Protein AF-X1V3M3-F1 (afdb_monomer)

Solvent-accessible surface area (backbone atoms only — not comparable to full-atom values): 12243 Å² total; per-residue (Å²): 134,83,93,80,75,73,75,66,50,52,69,47,47,78,63,92,49,88,98,48,93,52,77,59,81,45,71,46,59,54,76,44,75,54,74,42,82,45,65,48,80,78,77,70,92,73,78,70,96,63,98,68,88,69,87,88,78,81,37,72,74,42,80,46,68,57,78,41,64,72,93,42,74,66,60,53,48,53,51,52,41,62,76,73,40,76,83,68,90,80,69,75,83,58,97,79,64,89,75,84,75,85,68,72,87,72,77,61,69,50,72,53,57,26,66,32,46,35,37,39,34,41,26,25,92,86,70,39,85,45,66,55,72,51,25,47,18,30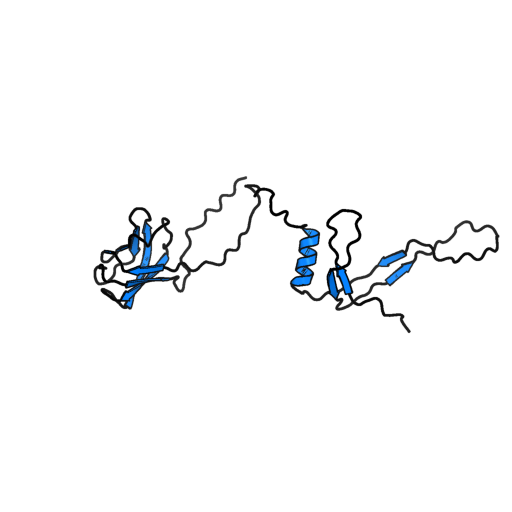,42,34,25,76,32,54,54,60,49,74,43,73,32,52,23,74,38,22,40,32,92,71,14,31,40,33,32,55,75,48,99,55,53,33,34,61,63,17,25,37,37,34,34,50,41,101,62,60,42,53,69,75,81,77,78,80,79,80,79,127

Nearest PDB structures (foldseek):
  8vjh-assembly1_B  TM=3.835E-01  e=7.141E-02  Chivirus chi
  2cdp-assembly3_C  TM=3.062E-01  e=5.325E+00  Saccharophagus degradans 2-40

Secondary structure (DSSP, 8-state):
-----S-SEEEE---SSTT------EEEEPSEE--EEEE-----TT--S---------S-EEEE--EE----HHHHHHHHHHHS----TTS---TTS------------EEEE-SEE-SSEEE-TTT-SSTTTTTT-EEEEEESTTTT-EEEEEEEETTTTEEEESPPSS---TT-EEEEE--SS-------------

Organism: NCBI:txid412755

Radius of gyration: 34.12 Å; Cα contacts (8 Å, |Δi|>4): 326; chains: 1; bounding box: 67×36×96 Å

Sequence (198 aa):
MSPSGQATHIGLGKQTIWDTPVPASDYIKFSSESLTLAIEELISTSLAVKRDEPDSFEGLGTIAGDTLHEVHPQALGHLLRSWFGKLLSQELVATKAYKHAFTPGKDKEAKGTADSGSETTLVDADLVTIDDEFNGCWVHIIAGTNAGEWALITDSEATTNTVTFAAMPLAIDNTSVYEIRNGPEHCILPPYTLEIHR

Mean predicted aligned error: 17.96 Å

Foldseek 3Di:
DDPDDDPQWDFDDDDPDPPDDGGGPDIFGFPDWDKDWDQDQPPDPDPDDDPDDPPRGPGDTDTDTDTHGDDDVVVVVVVVCVVVPPPPVPDDDPVPDDDPPPDPQDKDKDKDFFAFWFQFKTADLPAAQDWPSQQQWKKAFCDDPQHGDIWHFHTAGNVRNMTTTDGHPTIRGRGTIMMITADVPGRPDDPPPPPPDD

pLDDT: mean 76.0, std 17.17, range [33.09, 96.94]

Structure (mmCIF, N/CA/C/O backbone):
data_AF-X1V3M3-F1
#
_entry.id   AF-X1V3M3-F1
#
loop_
_atom_site.group_PDB
_atom_site.id
_atom_site.type_symbol
_atom_site.label_atom_id
_atom_site.label_alt_id
_atom_site.label_comp_id
_atom_site.label_asym_id
_atom_site.label_entity_id
_atom_site.label_seq_id
_atom_site.pdbx_PDB_ins_code
_atom_site.Cartn_x
_atom_site.Cartn_y
_atom_site.Cartn_z
_atom_site.occupancy
_atom_site.B_iso_or_equiv
_atom_site.auth_seq_id
_atom_site.auth_comp_id
_atom_site.auth_asym_id
_atom_site.auth_atom_id
_atom_site.pdbx_PDB_model_num
ATOM 1 N N . MET A 1 1 ? 10.675 -7.473 -59.061 1.00 38.28 1 MET A N 1
ATOM 2 C CA . MET A 1 1 ? 10.371 -8.354 -57.914 1.00 38.28 1 MET A CA 1
ATOM 3 C C . MET A 1 1 ? 11.351 -7.985 -56.818 1.00 38.28 1 MET A C 1
ATOM 5 O O . MET A 1 1 ? 12.534 -8.223 -57.000 1.00 38.28 1 MET A O 1
ATOM 9 N N . SER A 1 2 ? 10.892 -7.270 -55.789 1.00 33.09 2 SER A N 1
ATOM 10 C CA . SER A 1 2 ? 11.758 -6.796 -54.700 1.00 33.09 2 SER A CA 1
ATOM 11 C C . SER A 1 2 ? 12.316 -7.996 -53.917 1.00 33.09 2 SER A C 1
ATOM 13 O O . SER A 1 2 ? 11.523 -8.885 -53.595 1.00 33.09 2 SER A O 1
ATOM 15 N N . PRO A 1 3 ? 13.627 -8.077 -53.626 1.00 43.69 3 PRO A N 1
ATOM 16 C CA . PRO A 1 3 ? 14.196 -9.153 -52.826 1.00 43.69 3 PRO A CA 1
ATOM 17 C C . PRO A 1 3 ? 13.917 -8.870 -51.342 1.00 43.69 3 PRO A C 1
ATOM 19 O O . PRO A 1 3 ? 14.788 -8.431 -50.601 1.00 43.69 3 PRO A O 1
ATOM 22 N N . SER A 1 4 ? 12.672 -9.059 -50.902 1.00 54.12 4 SER A N 1
ATOM 23 C CA . SER A 1 4 ? 12.284 -8.892 -49.499 1.00 54.12 4 SER A CA 1
ATOM 24 C C . SER A 1 4 ? 12.396 -10.220 -48.757 1.00 54.12 4 SER A C 1
ATOM 26 O O . SER A 1 4 ? 11.659 -11.163 -49.053 1.00 54.12 4 SER A O 1
ATOM 28 N N . GLY A 1 5 ? 13.294 -10.286 -47.780 1.00 46.06 5 GLY A N 1
ATOM 29 C CA . GLY A 1 5 ? 13.415 -11.443 -46.900 1.00 46.06 5 GLY A CA 1
ATOM 30 C C . GLY A 1 5 ? 14.610 -11.382 -45.958 1.00 46.06 5 GLY A C 1
ATOM 31 O O . GLY A 1 5 ? 15.225 -12.415 -45.711 1.00 46.06 5 GLY A O 1
ATOM 32 N N . GLN A 1 6 ? 14.975 -10.199 -45.456 1.00 56.38 6 GLN A N 1
ATOM 33 C CA . GLN A 1 6 ? 15.783 -10.139 -44.239 1.00 56.38 6 GLN A CA 1
ATOM 34 C C . GLN A 1 6 ? 14.849 -10.431 -43.058 1.00 56.38 6 GLN A C 1
ATOM 36 O O . GLN A 1 6 ? 13.659 -10.115 -43.106 1.00 56.38 6 GLN A O 1
ATOM 41 N N . ALA A 1 7 ? 15.344 -11.178 -42.073 1.00 56.72 7 ALA A N 1
ATOM 42 C CA . ALA A 1 7 ? 14.535 -11.690 -40.977 1.00 56.72 7 ALA A CA 1
ATOM 43 C C . ALA A 1 7 ? 13.746 -10.549 -40.312 1.00 56.72 7 ALA A C 1
ATOM 45 O O . ALA A 1 7 ? 14.322 -9.522 -39.979 1.00 56.72 7 ALA A O 1
ATOM 46 N N . THR A 1 8 ? 12.435 -10.728 -40.117 1.00 73.50 8 THR A N 1
ATOM 47 C CA . THR A 1 8 ? 11.499 -9.692 -39.631 1.00 73.50 8 THR A CA 1
ATOM 48 C C . THR A 1 8 ? 11.682 -9.358 -38.143 1.00 73.50 8 THR A C 1
ATOM 50 O O . THR A 1 8 ? 10.700 -9.166 -37.41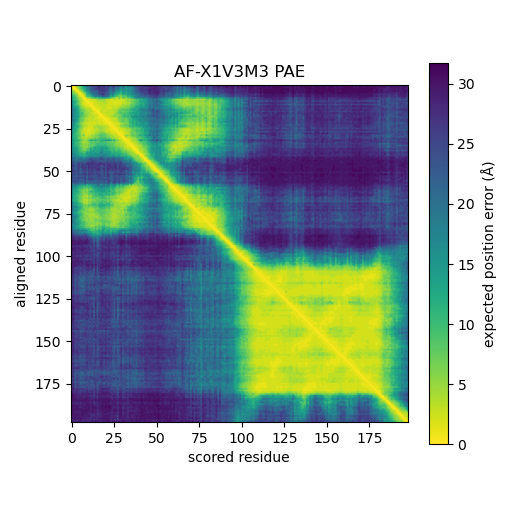9 1.00 73.50 8 THR A O 1
ATOM 53 N N . HIS A 1 9 ? 12.909 -9.431 -37.632 1.00 78.06 9 HIS A N 1
ATOM 54 C CA . HIS A 1 9 ? 13.217 -9.256 -36.228 1.00 78.06 9 HIS A CA 1
ATOM 55 C C . HIS A 1 9 ? 14.647 -8.760 -35.981 1.00 78.06 9 HIS A C 1
ATOM 57 O O . HIS A 1 9 ? 15.584 -9.148 -36.674 1.00 78.06 9 HIS A O 1
ATOM 63 N N . ILE A 1 10 ? 14.825 -7.990 -34.906 1.00 82.25 10 ILE A N 1
ATOM 64 C CA . ILE A 1 10 ? 16.129 -7.673 -34.311 1.00 82.25 10 ILE A CA 1
ATOM 65 C C . ILE A 1 10 ? 16.388 -8.636 -33.159 1.00 82.25 10 ILE A C 1
ATOM 67 O O . ILE A 1 10 ? 15.603 -8.711 -32.213 1.00 82.25 10 ILE A O 1
ATOM 71 N N . GLY A 1 11 ? 17.506 -9.358 -33.228 1.00 84.19 11 GLY A N 1
ATOM 72 C CA . GLY A 1 11 ? 18.022 -10.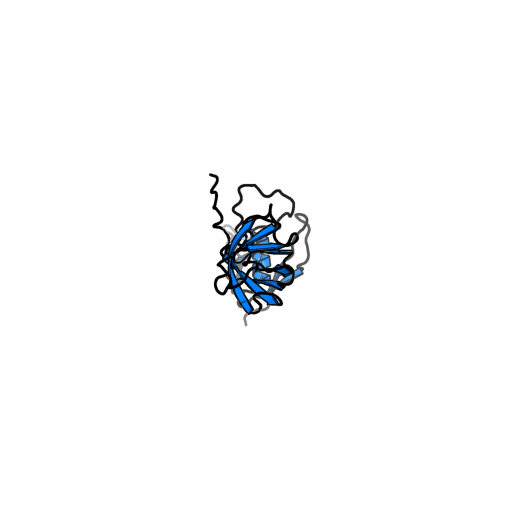134 -32.106 1.00 84.19 11 GLY A CA 1
ATOM 73 C C . GLY A 1 11 ? 18.739 -9.235 -31.100 1.00 84.19 11 GLY A C 1
ATOM 74 O O . GLY A 1 11 ? 19.589 -8.430 -31.475 1.00 84.19 11 GLY A O 1
ATOM 75 N N . LEU A 1 12 ? 18.425 -9.388 -29.818 1.00 81.38 12 LEU A N 1
ATOM 76 C CA . LEU A 1 12 ? 19.104 -8.722 -28.715 1.00 81.38 12 LEU A CA 1
ATOM 77 C C . LEU A 1 12 ? 19.947 -9.738 -27.942 1.00 81.38 12 LEU A C 1
ATOM 79 O O . LEU A 1 12 ? 19.443 -10.743 -27.438 1.00 81.38 12 LEU A O 1
ATOM 83 N N . GLY A 1 13 ? 21.242 -9.454 -27.834 1.00 81.44 13 GLY A N 1
ATOM 84 C CA . GLY A 1 13 ? 22.188 -10.188 -27.000 1.00 81.44 13 GLY A CA 1
ATOM 85 C C . GLY A 1 13 ? 22.889 -9.219 -26.059 1.00 81.44 13 GLY A C 1
ATOM 86 O O . GLY A 1 13 ? 23.314 -8.141 -26.472 1.00 81.44 13 GLY A O 1
ATOM 87 N N . LYS A 1 14 ? 22.999 -9.580 -24.779 1.00 78.00 14 LYS A N 1
ATOM 88 C CA . LYS A 1 14 ? 23.712 -8.762 -23.799 1.00 78.00 14 LYS A CA 1
ATOM 89 C C . LYS A 1 14 ? 25.105 -9.320 -23.567 1.00 78.00 14 LYS A C 1
ATOM 91 O O . LYS A 1 14 ? 25.255 -10.400 -23.002 1.00 78.00 14 LYS A O 1
ATOM 96 N N . GLN A 1 15 ? 26.113 -8.537 -23.926 1.00 76.81 15 GLN A N 1
ATOM 97 C CA . GLN A 1 15 ? 27.491 -8.844 -23.571 1.00 76.81 15 GLN A CA 1
ATOM 98 C C . GLN A 1 15 ? 27.703 -8.645 -22.065 1.00 76.81 15 GLN A C 1
ATOM 100 O O . GLN A 1 15 ? 27.262 -7.655 -21.475 1.00 76.81 15 GLN A O 1
ATOM 105 N N . THR A 1 16 ? 28.341 -9.622 -21.425 1.00 74.19 16 THR A N 1
ATOM 106 C CA . THR A 1 16 ? 28.770 -9.546 -20.018 1.00 74.19 16 THR A CA 1
ATOM 107 C C . THR A 1 16 ? 30.201 -9.036 -19.888 1.00 74.19 16 THR A C 1
ATOM 109 O O . THR A 1 16 ? 30.563 -8.505 -18.842 1.00 74.19 16 THR A O 1
ATOM 112 N N . ILE A 1 17 ? 30.990 -9.179 -20.953 1.00 79.56 17 ILE A N 1
ATOM 113 C CA . ILE A 1 17 ? 32.367 -8.718 -21.087 1.00 79.56 17 ILE A CA 1
ATOM 114 C C . ILE A 1 17 ? 32.466 -8.046 -22.456 1.00 79.56 17 ILE A C 1
ATOM 116 O O . ILE A 1 17 ? 31.941 -8.571 -23.440 1.00 79.56 17 ILE A O 1
ATOM 120 N N . TRP A 1 18 ? 33.109 -6.882 -22.497 1.00 79.06 18 TRP A N 1
ATOM 121 C CA . TRP A 1 18 ? 33.349 -6.141 -23.732 1.00 79.06 18 TRP A CA 1
ATOM 122 C C . TRP A 1 18 ? 34.105 -7.011 -24.754 1.00 79.06 18 TRP A C 1
ATOM 124 O O . TRP A 1 18 ? 34.938 -7.831 -24.368 1.00 79.06 18 TRP A O 1
ATOM 134 N N . ASP A 1 19 ? 33.777 -6.872 -26.039 1.00 82.12 19 ASP A N 1
ATOM 135 C CA . ASP A 1 19 ? 34.366 -7.619 -27.165 1.00 82.12 19 ASP A CA 1
ATOM 136 C C . ASP A 1 19 ? 34.182 -9.149 -27.148 1.00 82.12 19 ASP A C 1
ATOM 138 O O . ASP A 1 19 ? 34.765 -9.853 -27.972 1.00 82.12 19 ASP A O 1
ATOM 142 N N . THR A 1 20 ? 33.340 -9.697 -26.265 1.00 84.31 20 THR A N 1
ATOM 143 C CA . THR A 1 20 ? 32.949 -11.115 -26.326 1.00 84.31 20 THR A CA 1
ATOM 144 C C . THR A 1 20 ? 31.595 -11.245 -27.029 1.00 84.31 20 THR A C 1
ATOM 146 O O . THR A 1 20 ? 30.584 -10.819 -26.463 1.00 84.31 20 THR A O 1
ATOM 149 N N . PRO A 1 21 ? 31.521 -11.836 -28.238 1.00 78.88 21 PRO A N 1
ATOM 150 C CA . PRO A 1 21 ? 30.250 -12.052 -28.918 1.00 78.88 21 PRO A CA 1
ATOM 151 C C . PRO A 1 21 ? 29.333 -12.948 -28.078 1.00 78.88 21 PRO A C 1
ATOM 153 O O . PRO A 1 21 ? 29.734 -14.027 -27.642 1.00 78.88 21 PRO A O 1
ATOM 156 N N . VAL A 1 22 ? 28.090 -12.516 -27.866 1.00 83.94 22 VAL A N 1
ATOM 157 C CA . VAL A 1 22 ? 27.055 -13.299 -27.178 1.00 83.94 22 VAL A CA 1
ATOM 158 C C . VAL A 1 22 ? 25.905 -13.525 -28.159 1.00 83.94 22 VAL A C 1
ATOM 160 O O . VAL A 1 22 ? 25.482 -12.560 -28.801 1.00 83.94 22 VAL A O 1
ATOM 163 N N . PRO A 1 23 ? 25.395 -14.763 -28.308 1.00 85.38 23 PRO A N 1
ATOM 164 C CA . PRO A 1 23 ? 24.247 -15.024 -29.169 1.00 85.38 23 PRO A CA 1
ATOM 165 C C . PRO A 1 23 ? 23.008 -14.265 -28.676 1.00 85.38 23 PRO A C 1
ATOM 167 O O . PRO A 1 23 ? 22.832 -14.047 -27.476 1.00 85.38 23 PRO A O 1
ATOM 170 N N . ALA A 1 24 ? 22.134 -13.873 -29.604 1.00 83.50 24 ALA A N 1
ATOM 171 C CA . ALA A 1 24 ? 20.875 -13.225 -29.255 1.00 83.50 24 ALA A CA 1
ATOM 172 C C . ALA A 1 24 ? 19.968 -14.192 -28.475 1.00 83.50 24 ALA A C 1
ATOM 174 O O . ALA A 1 24 ? 19.729 -15.320 -28.915 1.00 83.50 24 ALA A O 1
ATOM 175 N N . SER A 1 25 ? 19.470 -13.750 -27.319 1.00 82.12 25 SER A N 1
ATOM 176 C CA . SER A 1 25 ? 18.534 -14.515 -26.484 1.00 82.12 25 SER A CA 1
ATOM 177 C C . SER A 1 25 ? 17.084 -14.137 -26.750 1.00 82.12 25 SER A C 1
ATOM 179 O O . SER A 1 25 ? 16.198 -14.979 -26.644 1.00 82.12 25 SER A O 1
ATOM 181 N N . ASP A 1 26 ? 16.854 -12.875 -27.107 1.00 83.00 26 ASP A N 1
ATOM 182 C CA . ASP A 1 26 ? 15.531 -12.297 -27.303 1.00 83.00 26 ASP A CA 1
ATOM 183 C C . ASP A 1 26 ? 15.420 -11.702 -28.705 1.00 83.00 26 ASP A C 1
ATOM 185 O O . ASP A 1 26 ? 16.403 -11.217 -29.264 1.00 83.00 26 ASP A O 1
ATOM 189 N N . TYR A 1 27 ? 14.214 -11.719 -29.271 1.00 84.69 27 TYR A N 1
ATOM 190 C CA . TYR A 1 27 ? 13.958 -11.258 -30.634 1.00 84.69 27 TYR A CA 1
ATOM 191 C C . TYR A 1 27 ? 12.770 -10.300 -30.649 1.00 84.69 27 TYR A C 1
ATOM 193 O O . TYR A 1 27 ? 11.667 -10.659 -30.233 1.00 84.69 27 TYR A O 1
ATOM 201 N N . ILE A 1 28 ? 12.988 -9.084 -31.142 1.00 82.56 28 ILE A N 1
ATOM 202 C CA . ILE A 1 28 ? 11.941 -8.081 -31.321 1.00 82.56 28 ILE A CA 1
ATOM 203 C C . ILE A 1 28 ? 11.488 -8.129 -32.773 1.00 82.56 28 ILE A C 1
ATOM 205 O O . ILE A 1 28 ? 12.292 -7.897 -33.666 1.00 82.56 28 ILE A O 1
ATOM 209 N N . LYS A 1 29 ? 10.208 -8.426 -33.007 1.00 83.25 29 LYS A N 1
ATOM 210 C CA . LYS A 1 29 ? 9.633 -8.472 -34.355 1.00 83.25 29 LYS A CA 1
ATOM 211 C C . LYS A 1 29 ? 9.271 -7.075 -34.852 1.00 83.25 29 LYS A C 1
ATOM 213 O O . LYS A 1 29 ? 8.801 -6.245 -34.076 1.00 83.25 29 LYS A O 1
ATOM 218 N N . PHE A 1 30 ? 9.437 -6.859 -36.148 1.00 80.12 30 PHE A N 1
ATOM 219 C CA . PHE A 1 30 ? 8.965 -5.659 -36.826 1.00 80.12 30 PHE A CA 1
ATOM 220 C C . PHE A 1 30 ? 7.498 -5.802 -37.211 1.00 80.12 30 PHE A C 1
ATOM 222 O O . PHE A 1 30 ? 7.103 -6.825 -37.772 1.00 80.12 30 PHE A O 1
ATOM 229 N N . SER A 1 31 ? 6.710 -4.758 -36.958 1.00 80.19 31 SER A N 1
ATOM 230 C CA . SER A 1 31 ? 5.361 -4.636 -37.524 1.00 80.19 31 SER A CA 1
ATOM 231 C C . SER A 1 31 ? 5.421 -4.010 -38.920 1.00 80.19 31 SER A C 1
ATOM 233 O O . SER A 1 31 ? 4.610 -4.336 -39.781 1.00 80.19 31 SER A O 1
ATOM 235 N N . SER A 1 32 ? 6.405 -3.135 -39.163 1.00 78.12 32 SER A N 1
ATOM 236 C CA . SER A 1 32 ? 6.740 -2.596 -40.485 1.00 78.12 32 SER A CA 1
ATOM 237 C C . SER A 1 32 ? 8.206 -2.163 -40.526 1.00 78.12 32 SER A C 1
ATOM 239 O O . SER A 1 32 ? 8.760 -1.728 -39.517 1.00 78.12 32 SER A O 1
ATOM 241 N N . GLU A 1 33 ? 8.826 -2.240 -41.700 1.00 79.50 33 GLU A N 1
ATOM 242 C CA . GLU A 1 33 ? 10.234 -1.904 -41.917 1.00 79.50 33 GLU A CA 1
ATOM 243 C C . GLU A 1 33 ? 10.406 -1.153 -43.245 1.00 79.50 33 GLU A C 1
ATOM 245 O O . GLU A 1 33 ? 9.692 -1.422 -44.212 1.00 79.50 33 GLU A O 1
ATOM 250 N N . SER A 1 34 ? 11.350 -0.210 -43.286 1.00 83.25 34 SER A N 1
ATOM 251 C CA . SER A 1 34 ? 11.741 0.530 -44.496 1.00 83.25 34 SER A CA 1
ATOM 252 C C . SER A 1 34 ? 13.260 0.583 -44.704 1.00 83.25 34 SER A C 1
ATOM 254 O O . SER A 1 34 ? 13.764 1.508 -45.337 1.00 83.25 34 SER A O 1
ATOM 256 N N . LEU A 1 35 ? 14.006 -0.391 -44.167 1.00 77.38 35 LEU A N 1
ATOM 257 C CA . LEU A 1 35 ? 15.462 -0.406 -44.281 1.00 77.38 35 LEU A CA 1
ATOM 258 C C . LEU A 1 35 ? 15.885 -0.598 -45.739 1.00 77.38 35 LEU A C 1
ATOM 260 O O . LEU A 1 35 ? 15.516 -1.562 -46.411 1.00 77.38 35 LEU A O 1
ATOM 264 N N . THR A 1 36 ? 16.696 0.338 -46.218 1.00 80.06 36 THR A N 1
ATOM 265 C CA . THR A 1 36 ? 17.335 0.282 -47.529 1.00 80.06 36 THR A CA 1
ATOM 266 C C . THR A 1 36 ? 18.843 0.290 -47.349 1.00 80.06 36 THR A C 1
ATOM 268 O O . THR A 1 36 ? 19.390 1.119 -46.619 1.00 80.06 36 THR A O 1
ATOM 271 N N . LEU A 1 37 ? 19.519 -0.643 -48.020 1.00 76.56 37 LEU A N 1
ATOM 272 C CA . LEU A 1 37 ? 20.972 -0.646 -48.102 1.00 76.56 37 LEU A CA 1
ATOM 273 C C . LEU A 1 37 ? 21.397 0.434 -49.102 1.00 76.56 37 LEU A C 1
ATOM 275 O O . LEU A 1 37 ? 21.165 0.293 -50.303 1.00 76.56 37 LEU A O 1
ATOM 279 N N . ALA A 1 38 ? 22.015 1.498 -48.603 1.00 75.94 38 ALA A N 1
ATOM 280 C CA . ALA A 1 38 ? 22.670 2.502 -49.420 1.00 75.94 38 ALA A CA 1
ATOM 281 C C . ALA A 1 38 ? 24.169 2.183 -49.453 1.00 75.94 38 ALA A C 1
ATOM 283 O O . ALA A 1 38 ? 24.872 2.323 -48.453 1.00 75.94 38 ALA A O 1
ATOM 284 N N . ILE A 1 39 ? 24.651 1.708 -50.599 1.00 74.69 39 ILE A N 1
ATOM 285 C CA . ILE A 1 39 ? 26.085 1.556 -50.852 1.00 74.69 39 ILE A CA 1
ATOM 286 C C . ILE A 1 39 ? 26.532 2.843 -51.534 1.00 74.69 39 ILE A C 1
ATOM 288 O O . ILE A 1 39 ? 25.992 3.196 -52.583 1.00 74.69 39 ILE A O 1
ATOM 292 N N . GLU A 1 40 ? 27.477 3.561 -50.931 1.00 69.06 40 GLU A N 1
ATOM 293 C CA . GLU A 1 40 ? 28.049 4.738 -51.578 1.00 69.06 40 GLU A CA 1
ATOM 294 C C . GLU A 1 40 ? 28.807 4.330 -52.844 1.00 69.06 40 GLU A C 1
ATOM 296 O O . GLU A 1 40 ? 29.636 3.418 -52.832 1.00 69.06 40 GLU A O 1
ATOM 301 N N . GLU A 1 41 ? 28.532 5.019 -53.948 1.00 63.72 41 GLU A N 1
ATOM 302 C CA . GLU A 1 41 ? 29.306 4.857 -55.170 1.00 63.72 41 GLU A CA 1
ATOM 303 C C . GLU A 1 41 ? 30.620 5.630 -55.020 1.00 63.72 41 GLU A C 1
ATOM 305 O O . GLU A 1 41 ? 30.636 6.860 -54.918 1.00 63.72 41 GLU A O 1
ATOM 310 N N . LEU A 1 42 ? 31.744 4.912 -55.003 1.00 61.72 42 LEU A N 1
ATOM 311 C CA . LEU A 1 42 ? 33.062 5.536 -55.047 1.00 61.72 42 LEU A CA 1
ATOM 312 C C . LEU A 1 42 ? 33.307 6.071 -56.463 1.00 61.72 42 LEU A C 1
ATOM 314 O O . LEU A 1 42 ? 33.858 5.380 -57.320 1.00 61.72 42 LEU A O 1
ATOM 318 N N . ILE A 1 43 ? 32.924 7.322 -56.719 1.00 62.25 43 ILE A N 1
ATOM 319 C CA . ILE A 1 43 ? 33.315 8.011 -57.952 1.00 62.25 43 ILE A CA 1
ATOM 320 C C . ILE A 1 43 ? 34.821 8.286 -57.872 1.00 62.25 43 ILE A C 1
ATOM 322 O O . ILE A 1 43 ? 35.280 9.245 -57.249 1.00 62.25 43 ILE A O 1
ATOM 326 N N . SER A 1 44 ? 35.610 7.429 -58.516 1.00 59.88 44 SER A N 1
ATOM 327 C CA . SER A 1 44 ? 37.045 7.636 -58.703 1.00 59.88 44 SER A CA 1
ATOM 328 C C . SER A 1 44 ? 37.277 8.876 -59.573 1.00 59.88 44 SER A C 1
ATOM 330 O O . SER A 1 44 ? 37.098 8.850 -60.790 1.00 59.88 44 SER A O 1
ATOM 332 N N . THR A 1 45 ? 37.695 9.985 -58.961 1.00 57.09 45 THR A N 1
ATOM 333 C CA . THR A 1 45 ? 38.006 11.244 -59.664 1.00 57.09 45 THR A CA 1
ATOM 334 C C . THR A 1 45 ? 39.335 11.204 -60.434 1.00 57.09 45 THR A C 1
ATOM 336 O O . THR A 1 45 ? 39.717 12.200 -61.048 1.00 57.09 45 THR A O 1
ATOM 339 N N . SER A 1 46 ? 40.035 10.063 -60.477 1.00 58.31 46 SER A N 1
ATOM 340 C CA . SER A 1 46 ? 41.259 9.907 -61.271 1.00 58.31 46 SER A CA 1
ATOM 341 C C . SER A 1 46 ? 41.514 8.460 -61.711 1.00 58.31 46 SER A C 1
ATOM 343 O O . SER A 1 46 ? 42.542 7.868 -61.376 1.00 58.31 46 SER A O 1
ATOM 345 N N . LEU A 1 47 ? 40.608 7.871 -62.490 1.00 51.62 47 LEU A N 1
ATOM 346 C CA . LEU A 1 47 ? 40.904 6.621 -63.196 1.00 51.62 47 LEU A CA 1
ATOM 347 C C . LEU A 1 47 ? 41.629 6.929 -64.514 1.00 51.62 47 LEU A C 1
ATOM 349 O O . LEU A 1 47 ? 41.038 7.114 -65.576 1.00 51.62 47 LEU A O 1
ATOM 353 N N . ALA A 1 48 ? 42.957 7.010 -64.408 1.00 56.62 48 ALA A N 1
ATOM 354 C CA . ALA A 1 48 ? 43.863 6.848 -65.535 1.00 56.62 48 ALA A CA 1
ATOM 355 C C . ALA A 1 48 ? 43.672 5.449 -66.143 1.00 56.62 48 ALA A C 1
ATOM 357 O O . ALA A 1 48 ? 43.532 4.464 -65.423 1.00 56.62 48 ALA A O 1
ATOM 358 N N . VAL A 1 49 ? 43.675 5.387 -67.475 1.00 58.81 49 VAL A N 1
ATOM 359 C CA . VAL A 1 49 ? 43.397 4.216 -68.317 1.00 58.81 49 VAL A CA 1
ATOM 360 C C . VAL A 1 49 ? 44.233 2.993 -67.910 1.00 58.81 49 VAL A C 1
ATOM 362 O O . VAL A 1 49 ? 45.328 2.763 -68.420 1.00 58.81 49 VAL A O 1
ATOM 365 N N . LYS A 1 50 ? 43.690 2.160 -67.026 1.00 58.34 50 LYS A N 1
ATOM 366 C CA . LYS A 1 50 ? 44.004 0.736 -66.935 1.00 58.34 50 LYS A CA 1
ATOM 367 C C . LYS A 1 50 ? 42.678 -0.011 -66.934 1.00 58.34 50 LYS A C 1
ATOM 369 O O . LYS A 1 50 ? 41.867 0.175 -66.037 1.00 58.34 50 LYS A O 1
ATOM 374 N N . ARG A 1 51 ? 42.461 -0.810 -67.984 1.00 57.50 51 ARG A N 1
ATOM 375 C CA . ARG A 1 51 ? 41.423 -1.846 -68.022 1.00 57.50 51 ARG A CA 1
ATOM 376 C C . ARG A 1 51 ? 41.827 -2.923 -67.024 1.00 57.50 51 ARG A C 1
ATOM 378 O O . ARG A 1 51 ? 42.527 -3.862 -67.381 1.00 57.50 51 ARG A O 1
ATOM 385 N N . ASP A 1 52 ? 41.447 -2.710 -65.785 1.00 57.81 52 ASP A N 1
ATOM 386 C CA . ASP A 1 52 ? 41.203 -3.781 -64.840 1.00 57.81 52 ASP A CA 1
ATOM 387 C C . ASP A 1 52 ? 39.722 -3.643 -64.490 1.00 57.81 52 ASP A C 1
ATOM 389 O O . ASP A 1 52 ? 39.239 -2.514 -64.363 1.00 57.81 52 ASP A O 1
ATOM 393 N N . GLU A 1 53 ? 38.983 -4.743 -64.450 1.00 65.31 53 GLU A N 1
ATOM 394 C CA . GLU A 1 53 ? 37.575 -4.753 -64.042 1.00 65.31 53 GLU A CA 1
ATOM 395 C C . GLU A 1 53 ? 37.542 -5.168 -62.564 1.00 65.31 53 GLU A C 1
ATOM 397 O O . GLU A 1 53 ? 37.398 -6.356 -62.281 1.00 65.31 53 GLU A O 1
ATOM 402 N N . PRO A 1 54 ? 37.754 -4.255 -61.593 1.00 54.25 54 PRO A N 1
ATOM 403 C CA . PRO A 1 54 ? 37.546 -4.600 -60.198 1.00 54.25 54 PRO A CA 1
ATOM 404 C C . PRO A 1 54 ? 36.040 -4.691 -59.925 1.00 54.25 54 PRO A C 1
ATOM 406 O O . PRO A 1 54 ? 35.271 -3.857 -60.419 1.00 54.25 54 PRO A O 1
ATOM 409 N N . ASP A 1 55 ? 35.626 -5.664 -59.108 1.00 60.06 55 ASP A N 1
ATOM 410 C CA . ASP A 1 55 ? 34.288 -5.717 -58.503 1.00 60.06 55 ASP A CA 1
ATOM 411 C C . ASP A 1 55 ? 34.040 -4.391 -57.763 1.00 60.06 55 ASP A C 1
ATOM 413 O O . ASP A 1 55 ? 34.556 -4.139 -56.677 1.00 60.06 55 ASP A O 1
ATOM 417 N N . SER A 1 56 ? 33.319 -3.473 -58.406 1.00 57.56 56 SER A N 1
ATOM 418 C CA . SER A 1 56 ? 33.335 -2.041 -58.080 1.00 57.56 56 SER A CA 1
ATOM 419 C C . SER A 1 56 ? 32.253 -1.656 -57.065 1.00 57.56 56 SER A C 1
ATOM 421 O O . SER A 1 56 ? 31.553 -0.662 -57.236 1.00 57.56 56 SER A O 1
ATOM 423 N N . PHE A 1 57 ? 32.117 -2.427 -55.983 1.00 54.62 57 PHE A N 1
ATOM 424 C CA . PHE A 1 57 ? 31.146 -2.149 -54.916 1.00 54.62 57 PHE A CA 1
ATOM 425 C C . PHE A 1 57 ? 31.742 -2.347 -53.515 1.00 54.62 57 PHE A C 1
ATOM 427 O O . PHE A 1 57 ? 31.239 -3.136 -52.724 1.00 54.62 57 PHE A O 1
ATOM 434 N N . GLU A 1 58 ? 32.800 -1.606 -53.182 1.00 58.56 58 GLU A N 1
ATOM 435 C CA . GLU A 1 58 ? 33.353 -1.551 -51.814 1.00 58.56 58 GLU A CA 1
ATOM 436 C C . GLU A 1 58 ? 33.292 -0.127 -51.229 1.00 58.56 58 GLU A C 1
ATOM 438 O O . GLU A 1 58 ? 34.233 0.366 -50.608 1.00 58.56 58 GLU A O 1
ATOM 443 N N . GLY A 1 59 ? 32.175 0.573 -51.450 1.00 62.12 59 GLY A N 1
ATOM 444 C CA . GLY A 1 59 ? 31.848 1.787 -50.698 1.00 62.12 59 GLY A CA 1
ATOM 445 C C . GLY A 1 59 ? 31.407 1.467 -49.267 1.00 62.12 59 GLY A C 1
ATOM 446 O O . GLY A 1 59 ? 31.029 0.335 -48.956 1.00 62.12 59 GLY A O 1
ATOM 447 N N . LEU A 1 60 ? 31.427 2.468 -48.381 1.00 64.38 60 LEU A N 1
ATOM 448 C CA . LEU A 1 60 ? 30.912 2.317 -47.020 1.00 64.38 60 LEU A CA 1
ATOM 449 C C . LEU A 1 60 ? 29.408 2.007 -47.087 1.00 64.38 60 LEU A C 1
ATOM 451 O O . LEU A 1 60 ? 28.600 2.838 -47.499 1.00 64.38 60 LEU A O 1
ATOM 455 N N . GLY A 1 61 ? 29.034 0.779 -46.724 1.00 71.44 61 GLY A N 1
ATOM 456 C CA . GLY A 1 61 ? 27.638 0.354 -46.689 1.00 71.44 61 GLY A CA 1
ATOM 457 C C . GLY A 1 61 ? 26.914 1.020 -45.526 1.00 71.44 61 GLY A C 1
ATOM 458 O O . GLY A 1 61 ? 27.197 0.714 -44.368 1.00 71.44 61 GLY A O 1
ATOM 459 N N . THR A 1 62 ? 25.967 1.906 -45.825 1.00 77.19 62 THR A N 1
ATOM 460 C CA . THR A 1 62 ? 25.088 2.507 -44.820 1.00 77.19 62 THR A CA 1
ATOM 461 C C . THR A 1 62 ? 23.716 1.850 -44.902 1.00 77.19 62 THR A C 1
ATOM 463 O O . THR A 1 62 ? 23.080 1.825 -45.954 1.00 77.19 62 THR A O 1
ATOM 466 N N . ILE A 1 63 ? 23.238 1.310 -43.784 1.00 79.19 63 ILE A N 1
ATOM 467 C CA . ILE A 1 63 ? 21.860 0.829 -43.662 1.00 79.19 63 ILE A CA 1
ATOM 468 C C . ILE A 1 63 ? 21.052 1.971 -43.048 1.00 79.19 63 ILE A C 1
ATOM 470 O O . ILE A 1 63 ? 21.305 2.361 -41.909 1.00 79.19 63 ILE A O 1
ATOM 474 N N . ALA A 1 64 ? 20.112 2.524 -43.813 1.00 78.75 64 ALA A N 1
ATOM 475 C CA . ALA A 1 64 ? 19.250 3.622 -43.383 1.00 78.75 64 ALA A CA 1
ATOM 476 C C . ALA A 1 64 ? 17.774 3.241 -43.538 1.00 78.75 64 ALA A C 1
ATOM 478 O O . ALA A 1 64 ? 17.420 2.461 -44.424 1.00 78.75 64 ALA A O 1
ATOM 479 N N . GLY A 1 65 ? 16.917 3.803 -42.688 1.00 79.12 65 GLY A N 1
ATOM 480 C CA . GLY A 1 65 ? 15.468 3.616 -42.730 1.00 79.12 65 GLY A CA 1
ATOM 481 C C . GLY A 1 65 ? 14.850 3.543 -41.338 1.00 79.12 65 GLY A C 1
ATOM 482 O O . GLY A 1 65 ? 15.554 3.519 -40.327 1.00 79.12 65 GLY A O 1
ATOM 483 N N . ASP A 1 66 ? 13.522 3.473 -41.308 1.00 80.56 66 ASP A N 1
ATOM 484 C CA . ASP A 1 66 ? 12.743 3.416 -40.076 1.00 80.56 66 ASP A CA 1
ATOM 485 C C . ASP A 1 66 ? 12.252 1.993 -39.796 1.00 80.56 66 ASP A C 1
ATOM 487 O O . ASP A 1 66 ? 11.856 1.249 -40.705 1.00 80.56 66 ASP A O 1
ATOM 491 N N . THR A 1 67 ? 12.231 1.640 -38.510 1.00 78.25 67 THR A N 1
ATOM 492 C CA . THR A 1 67 ? 11.639 0.399 -37.998 1.00 78.25 67 THR A CA 1
ATOM 493 C C . THR A 1 67 ? 10.452 0.735 -37.100 1.00 78.25 67 THR A C 1
ATOM 495 O O . THR A 1 67 ? 10.563 1.535 -36.169 1.00 78.25 67 THR A O 1
ATOM 498 N N . LEU A 1 68 ? 9.297 0.125 -37.375 1.00 81.25 68 LEU A N 1
ATOM 499 C CA . LEU A 1 68 ? 8.093 0.278 -36.568 1.00 81.25 68 LEU A CA 1
ATOM 500 C C . LEU A 1 68 ? 7.852 -0.996 -35.765 1.00 81.25 68 LEU A C 1
ATOM 502 O O . LEU A 1 68 ? 7.787 -2.103 -36.308 1.00 81.25 68 LEU A O 1
ATOM 506 N N . HIS A 1 69 ? 7.692 -0.813 -34.460 1.00 71.94 69 HIS A N 1
ATOM 507 C CA . HIS A 1 69 ? 7.512 -1.887 -33.499 1.00 71.94 69 HIS A CA 1
ATOM 508 C C . HIS A 1 69 ? 6.187 -1.721 -32.764 1.00 71.94 69 HIS A C 1
ATOM 510 O O . HIS A 1 69 ? 5.836 -0.617 -32.341 1.00 71.94 69 HIS A O 1
ATOM 516 N N . GLU A 1 70 ? 5.480 -2.824 -32.547 1.00 79.50 70 GLU A N 1
ATOM 517 C CA . GLU A 1 70 ? 4.395 -2.860 -31.574 1.00 79.50 70 GLU A CA 1
ATOM 518 C C . GLU A 1 70 ? 4.939 -2.689 -30.153 1.00 79.50 70 GLU A C 1
ATOM 520 O O . GLU A 1 70 ? 5.953 -3.279 -29.761 1.00 79.50 70 GLU A O 1
ATOM 525 N N . VAL A 1 71 ? 4.247 -1.866 -29.360 1.00 77.12 71 VAL A N 1
ATOM 526 C CA . VAL A 1 71 ? 4.615 -1.605 -27.967 1.00 77.12 71 VAL A CA 1
ATOM 527 C C . VAL A 1 71 ? 4.235 -2.818 -27.125 1.00 77.12 71 VAL A C 1
ATOM 529 O O . VAL A 1 71 ? 3.168 -2.880 -26.517 1.00 77.12 71 VAL A O 1
ATOM 532 N N . HIS A 1 72 ? 5.133 -3.797 -27.073 1.00 76.88 72 HIS A N 1
ATOM 533 C CA . HIS A 1 72 ? 5.059 -4.871 -26.097 1.00 76.88 72 HIS A CA 1
ATOM 534 C C . HIS A 1 72 ? 5.860 -4.505 -24.842 1.00 76.88 72 HIS A C 1
ATOM 536 O O . HIS A 1 72 ? 7.016 -4.080 -24.960 1.00 76.88 72 HIS A O 1
ATOM 542 N N . PRO A 1 73 ? 5.309 -4.729 -23.631 1.00 78.12 73 PRO A N 1
ATOM 543 C CA . PRO A 1 73 ? 6.001 -4.428 -22.376 1.00 78.12 73 PRO A CA 1
ATOM 544 C C . PRO A 1 73 ? 7.388 -5.075 -22.280 1.00 78.12 73 PRO A C 1
ATOM 546 O O . PRO A 1 73 ? 8.317 -4.486 -21.730 1.00 78.12 73 PRO A O 1
ATOM 549 N N . GLN A 1 74 ? 7.552 -6.270 -22.858 1.00 78.06 74 GLN A N 1
ATOM 550 C CA . GLN A 1 74 ? 8.833 -6.970 -22.888 1.00 78.06 74 GLN A CA 1
ATOM 551 C C . GLN A 1 74 ? 9.867 -6.240 -23.759 1.00 78.06 74 GLN A C 1
ATOM 553 O O . GLN A 1 74 ? 10.959 -5.950 -23.270 1.00 78.06 74 GLN A O 1
ATOM 558 N N . ALA A 1 75 ? 9.523 -5.890 -25.004 1.00 75.62 75 ALA A N 1
ATOM 559 C CA . ALA A 1 75 ? 10.412 -5.190 -25.938 1.00 75.62 75 ALA A CA 1
ATOM 560 C C . ALA A 1 75 ? 10.819 -3.804 -25.410 1.00 75.62 75 ALA A C 1
ATOM 562 O O . ALA A 1 75 ? 12.006 -3.475 -25.377 1.00 75.62 75 ALA A O 1
ATOM 563 N N . LEU A 1 76 ? 9.851 -3.040 -24.890 1.00 80.75 76 LEU A N 1
ATOM 564 C CA . LEU A 1 76 ? 10.111 -1.763 -24.224 1.00 80.75 76 LEU A CA 1
ATOM 565 C C . LEU A 1 76 ? 11.021 -1.952 -23.002 1.00 80.75 76 LEU A C 1
ATOM 567 O O . LEU A 1 76 ? 11.970 -1.199 -22.806 1.00 80.75 76 LEU A O 1
ATOM 571 N N . GLY A 1 77 ? 10.794 -3.000 -22.209 1.00 82.00 77 GLY A N 1
ATOM 572 C CA . GLY A 1 77 ? 11.646 -3.335 -21.074 1.00 82.00 77 GLY A CA 1
ATOM 573 C C . GLY A 1 77 ? 13.104 -3.590 -21.467 1.00 82.00 77 GLY A C 1
ATOM 574 O O . GLY A 1 77 ? 14.004 -3.151 -20.753 1.00 82.00 77 GLY A O 1
ATOM 575 N N . HIS A 1 78 ? 13.369 -4.266 -22.589 1.00 81.00 78 HIS A N 1
ATOM 576 C CA . HIS A 1 78 ? 14.739 -4.465 -23.078 1.00 81.00 78 HIS A CA 1
ATOM 577 C C . HIS A 1 78 ? 15.388 -3.153 -23.537 1.00 81.00 78 HIS A C 1
ATOM 579 O O . HIS A 1 78 ? 16.534 -2.901 -23.166 1.00 81.00 78 HIS A O 1
ATOM 585 N N . LEU A 1 79 ? 14.651 -2.298 -24.252 1.00 77.44 79 LEU A N 1
ATOM 586 C CA . LEU A 1 79 ? 15.118 -0.977 -24.687 1.00 77.44 79 LEU A CA 1
ATOM 587 C C . LEU A 1 79 ? 15.488 -0.088 -23.491 1.00 77.44 79 LEU A C 1
ATOM 589 O O . LEU A 1 79 ? 16.610 0.406 -23.404 1.00 77.44 79 LEU A O 1
ATOM 593 N N . LEU A 1 80 ? 14.577 0.050 -22.524 1.00 79.81 80 LEU A N 1
ATOM 594 C CA . LEU A 1 80 ? 14.793 0.884 -21.341 1.00 79.81 80 LEU A CA 1
ATOM 595 C C . LEU A 1 80 ? 15.950 0.348 -20.485 1.00 79.81 80 LEU A C 1
ATOM 597 O O . LEU A 1 80 ? 16.779 1.124 -20.021 1.00 79.81 80 LEU A O 1
ATOM 601 N N . ARG A 1 81 ? 16.077 -0.978 -20.330 1.00 76.06 81 ARG A N 1
ATOM 602 C CA . ARG A 1 81 ? 17.234 -1.588 -19.645 1.00 76.06 81 ARG A CA 1
ATOM 603 C C . ARG A 1 81 ? 18.552 -1.399 -20.400 1.00 76.06 81 ARG A C 1
ATOM 605 O O . ARG A 1 81 ? 19.606 -1.438 -19.769 1.00 76.06 81 ARG A O 1
ATOM 612 N N . SER A 1 82 ? 18.515 -1.232 -21.722 1.00 75.75 82 SER A N 1
ATOM 613 C CA . SER A 1 82 ? 19.702 -0.929 -22.526 1.00 75.75 82 SER A CA 1
ATOM 614 C C . SER A 1 82 ? 20.098 0.542 -22.412 1.00 75.75 82 SER A C 1
ATOM 616 O O . SER A 1 82 ? 21.279 0.835 -22.272 1.00 75.75 82 SER A O 1
ATOM 618 N N . TRP A 1 83 ? 19.130 1.462 -22.437 1.00 74.94 83 TRP A N 1
ATOM 619 C CA . TRP A 1 83 ? 19.378 2.904 -22.333 1.00 74.94 83 TRP A CA 1
ATOM 620 C C . TRP A 1 83 ? 19.799 3.344 -20.936 1.00 74.94 83 TRP A C 1
ATOM 622 O O . TRP A 1 83 ? 20.732 4.127 -20.796 1.00 74.94 83 TRP A O 1
ATOM 632 N N . PHE A 1 84 ? 19.143 2.826 -19.900 1.00 77.81 84 PHE A N 1
ATOM 633 C CA . PHE A 1 84 ? 19.453 3.184 -18.514 1.00 77.81 84 PHE A CA 1
ATOM 634 C C . PHE A 1 84 ? 20.504 2.268 -17.876 1.00 77.81 84 PHE A C 1
ATOM 636 O O . PHE A 1 84 ? 20.920 2.496 -16.742 1.00 77.81 84 PHE A O 1
ATOM 643 N N . GLY A 1 85 ? 20.947 1.236 -18.600 1.00 70.19 85 GLY A N 1
ATOM 644 C CA . GLY A 1 85 ? 21.862 0.224 -18.092 1.00 70.19 85 GLY A CA 1
ATOM 645 C C . GL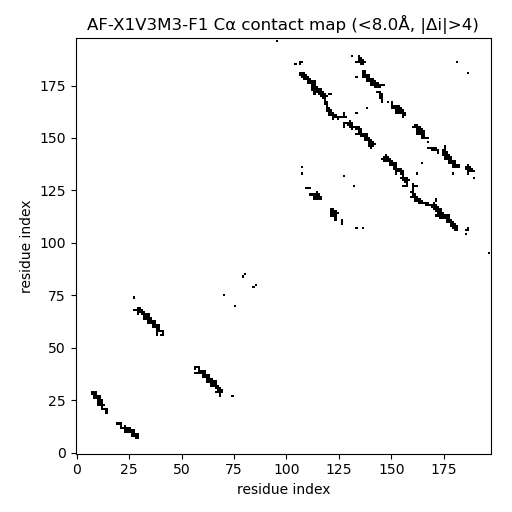Y A 1 85 ? 21.199 -0.770 -17.132 1.00 70.19 85 GLY A C 1
ATOM 646 O O . GLY A 1 85 ? 20.047 -0.645 -16.708 1.00 70.19 85 GLY A O 1
ATOM 647 N N . LYS A 1 86 ? 21.949 -1.820 -16.775 1.00 63.88 86 LYS A N 1
ATOM 648 C CA . LYS A 1 86 ? 21.551 -2.712 -15.678 1.00 63.88 86 LYS A CA 1
ATOM 649 C C . LYS A 1 86 ? 21.621 -1.893 -14.397 1.00 63.88 86 LYS A C 1
ATOM 651 O O . LYS A 1 86 ? 22.693 -1.381 -14.095 1.00 63.88 86 LYS A O 1
ATOM 656 N N . LEU A 1 87 ? 20.543 -1.857 -13.614 1.00 56.19 87 LEU A N 1
ATOM 657 C CA . LEU A 1 87 ? 20.655 -1.509 -12.199 1.00 56.19 87 LEU A CA 1
ATOM 658 C C . LEU A 1 87 ? 21.696 -2.449 -11.581 1.00 56.19 87 LEU A C 1
ATOM 660 O O . LEU A 1 87 ? 21.449 -3.646 -11.398 1.00 56.19 87 LEU A O 1
ATOM 664 N N . LEU A 1 88 ? 22.892 -1.918 -11.338 1.00 56.78 88 LEU A N 1
ATOM 665 C CA . LEU A 1 88 ? 23.899 -2.556 -10.512 1.00 56.78 88 LEU A CA 1
ATOM 666 C C . LEU A 1 88 ? 23.304 -2.562 -9.111 1.00 56.78 88 LEU A C 1
ATOM 668 O O . LEU A 1 88 ? 23.386 -1.588 -8.371 1.00 56.78 88 LEU A O 1
ATOM 672 N N . SER A 1 89 ? 22.594 -3.642 -8.795 1.00 59.75 89 SER A N 1
ATOM 673 C CA . SER A 1 89 ? 22.094 -3.913 -7.457 1.00 59.75 89 SER A CA 1
ATOM 674 C C . SER A 1 89 ? 23.298 -4.129 -6.550 1.00 59.75 89 SER A C 1
ATOM 676 O O . SER A 1 89 ? 23.655 -5.280 -6.327 1.00 59.75 89 SER A O 1
ATOM 678 N N . GLN A 1 90 ? 23.953 -3.040 -6.130 1.00 47.72 90 GLN A N 1
ATOM 679 C CA . GLN A 1 90 ? 24.804 -2.919 -4.941 1.00 47.72 90 GLN A CA 1
ATOM 680 C C . GLN A 1 90 ? 25.546 -1.579 -4.789 1.00 47.72 90 GLN A C 1
ATOM 682 O O . GLN A 1 90 ? 26.344 -1.475 -3.863 1.00 47.72 90 GLN A O 1
ATOM 687 N N . GLU A 1 91 ? 25.284 -0.536 -5.582 1.00 45.75 91 GLU A N 1
ATOM 688 C CA . GLU A 1 91 ? 25.751 0.798 -5.181 1.00 45.75 91 GLU A CA 1
ATOM 689 C C . GLU A 1 91 ? 24.649 1.556 -4.452 1.00 45.75 91 GLU A C 1
ATOM 691 O O . GLU A 1 91 ? 23.511 1.656 -4.910 1.00 45.75 91 GLU A O 1
ATOM 696 N N . LEU A 1 92 ? 25.023 1.989 -3.249 1.00 45.34 92 LEU A N 1
ATOM 697 C CA . LEU A 1 92 ? 24.257 2.753 -2.287 1.00 45.34 92 LEU A CA 1
ATOM 698 C C . LEU A 1 92 ? 23.230 3.664 -2.954 1.00 45.34 92 LEU A C 1
ATOM 700 O O . LEU A 1 92 ? 23.552 4.484 -3.812 1.00 45.34 92 LEU A O 1
ATOM 704 N N . VAL A 1 93 ? 22.008 3.570 -2.437 1.00 46.97 93 VAL A N 1
ATOM 705 C CA . VAL A 1 93 ? 21.050 4.670 -2.374 1.00 46.97 93 VAL A CA 1
ATOM 706 C C . VAL A 1 93 ? 21.826 5.957 -2.090 1.00 46.97 93 VAL A C 1
ATOM 708 O O . VAL A 1 93 ? 22.211 6.220 -0.953 1.00 46.97 93 VAL A O 1
ATOM 711 N N . ALA A 1 94 ? 22.097 6.752 -3.124 1.00 46.62 94 ALA A N 1
ATOM 712 C CA . ALA A 1 94 ? 22.487 8.128 -2.916 1.00 46.62 94 ALA A CA 1
ATOM 713 C C . ALA A 1 94 ? 21.313 8.764 -2.171 1.00 46.62 94 ALA A C 1
ATOM 715 O O . ALA A 1 94 ? 20.205 8.823 -2.705 1.00 46.62 94 ALA A O 1
ATOM 716 N N . THR A 1 95 ? 21.554 9.226 -0.944 1.00 52.03 95 THR A N 1
ATOM 717 C CA . THR A 1 95 ? 20.578 9.843 -0.027 1.00 52.03 95 THR A CA 1
ATOM 718 C C . THR A 1 95 ? 19.788 11.008 -0.655 1.00 52.03 95 THR A C 1
ATOM 720 O O . THR A 1 95 ? 18.836 11.496 -0.060 1.00 52.03 95 THR A O 1
ATOM 723 N N . LYS A 1 96 ? 20.150 11.454 -1.868 1.00 49.44 96 LYS A N 1
ATOM 724 C CA . LYS A 1 96 ? 19.529 12.560 -2.610 1.00 49.44 96 LYS A CA 1
ATOM 725 C C . LYS A 1 96 ? 18.988 12.207 -4.010 1.00 49.44 96 LYS A C 1
ATOM 727 O O . LYS A 1 96 ? 18.612 13.116 -4.745 1.00 49.44 96 LYS A O 1
ATOM 732 N N . ALA A 1 97 ? 18.930 10.939 -4.425 1.00 58.00 97 ALA A N 1
ATOM 733 C CA . ALA A 1 97 ? 18.242 10.592 -5.675 1.00 58.00 97 ALA A CA 1
ATOM 734 C C . ALA A 1 97 ? 16.727 10.515 -5.425 1.00 58.00 97 ALA A C 1
ATOM 736 O O . ALA A 1 97 ? 16.273 9.725 -4.598 1.00 58.00 97 ALA A O 1
ATOM 737 N N . TYR A 1 98 ? 15.945 11.342 -6.124 1.00 50.44 98 TYR A N 1
ATOM 738 C CA . TYR A 1 98 ? 14.489 11.407 -5.972 1.00 50.44 98 TYR A CA 1
ATOM 739 C C . TYR A 1 98 ? 13.848 10.068 -6.373 1.00 50.44 98 TYR A C 1
ATOM 741 O O . TYR A 1 98 ? 13.643 9.779 -7.554 1.00 50.44 98 TYR A O 1
ATOM 749 N N . LYS A 1 99 ? 13.559 9.219 -5.382 1.00 57.06 99 LYS A N 1
ATOM 750 C CA . LYS A 1 99 ? 12.888 7.933 -5.575 1.00 57.06 99 LYS A CA 1
ATOM 751 C C . LYS A 1 99 ? 11.382 8.159 -5.502 1.00 57.06 99 LYS A C 1
ATOM 753 O O . LYS A 1 99 ? 10.823 8.273 -4.417 1.00 57.06 99 LYS A O 1
ATOM 758 N N . HIS A 1 100 ? 10.716 8.186 -6.653 1.00 52.88 100 HIS A N 1
ATOM 759 C CA . HIS A 1 100 ? 9.260 8.086 -6.689 1.00 52.88 100 HIS A CA 1
ATOM 760 C C . HIS A 1 100 ? 8.875 6.618 -6.463 1.00 52.88 100 HIS A C 1
ATOM 762 O O . HIS A 1 100 ? 8.789 5.814 -7.389 1.00 52.88 100 HIS A O 1
ATOM 768 N N . ALA A 1 101 ? 8.723 6.231 -5.199 1.00 57.44 101 ALA A N 1
ATOM 769 C CA . ALA A 1 101 ? 8.130 4.947 -4.864 1.00 57.44 101 ALA A CA 1
ATOM 770 C C . ALA A 1 101 ? 6.607 5.090 -4.959 1.00 57.44 101 ALA A C 1
ATOM 772 O O . ALA A 1 101 ? 5.972 5.635 -4.061 1.00 57.44 101 ALA A O 1
ATOM 773 N N . PHE A 1 102 ? 6.024 4.608 -6.057 1.00 47.12 102 PHE A N 1
ATOM 774 C CA . PHE A 1 102 ? 4.585 4.373 -6.127 1.00 47.12 102 PHE A CA 1
ATOM 775 C C . PHE A 1 102 ? 4.274 3.119 -5.318 1.00 47.12 102 PHE A C 1
ATOM 777 O O . PHE A 1 102 ? 4.207 2.013 -5.852 1.00 47.12 102 PHE A O 1
ATOM 784 N N . THR A 1 103 ? 4.144 3.285 -4.008 1.00 56.69 103 THR A N 1
ATOM 785 C CA . THR A 1 103 ? 3.532 2.256 -3.180 1.00 56.69 103 THR A CA 1
ATOM 786 C C . THR A 1 103 ? 2.026 2.428 -3.361 1.00 56.69 103 THR A C 1
ATOM 788 O O . THR A 1 103 ? 1.514 3.487 -2.985 1.00 56.69 103 THR A O 1
ATOM 791 N N . PRO A 1 104 ? 1.302 1.471 -3.977 1.00 59.03 104 PRO A N 1
ATOM 792 C CA . PRO A 1 104 ? -0.155 1.513 -3.932 1.00 59.03 104 PRO A CA 1
ATOM 793 C C . PRO A 1 104 ? -0.566 1.607 -2.462 1.00 59.03 104 PRO A C 1
ATOM 795 O O . PRO A 1 104 ? 0.125 1.033 -1.616 1.00 59.03 104 PRO A O 1
ATOM 798 N N . GLY A 1 105 ? -1.624 2.364 -2.155 1.00 59.59 105 GLY A N 1
ATOM 799 C CA . GLY A 1 105 ? -2.120 2.480 -0.785 1.00 59.59 105 GLY A CA 1
ATOM 800 C C . GLY A 1 105 ? -2.295 1.077 -0.221 1.00 59.59 105 GLY A C 1
ATOM 801 O O . GLY A 1 105 ? -3.147 0.334 -0.692 1.00 59.59 105 GLY A O 1
ATOM 802 N N . LYS A 1 106 ? -1.400 0.671 0.684 1.00 62.19 106 LYS A N 1
ATOM 803 C CA . LYS A 1 106 ? -1.499 -0.629 1.328 1.00 62.19 106 LYS A CA 1
ATOM 804 C C . LYS A 1 106 ? -2.672 -0.506 2.277 1.00 62.19 106 LYS A C 1
ATOM 806 O O . LYS A 1 106 ? -2.622 0.344 3.166 1.00 62.19 106 LYS A O 1
ATOM 811 N N . ASP A 1 107 ? -3.693 -1.326 2.072 1.00 69.31 107 ASP A N 1
ATOM 812 C CA . ASP A 1 107 ? -4.822 -1.358 2.984 1.00 69.31 107 ASP A CA 1
ATOM 813 C C . ASP A 1 107 ? -4.320 -1.686 4.393 1.00 69.31 107 ASP A C 1
ATOM 815 O O . ASP A 1 107 ? -3.517 -2.607 4.601 1.00 69.31 107 ASP A O 1
ATOM 819 N N . LYS A 1 108 ? -4.691 -0.827 5.342 1.00 82.12 108 LYS A N 1
ATOM 820 C CA . LYS A 1 108 ? -4.344 -0.965 6.748 1.00 82.12 108 LYS A CA 1
ATOM 821 C C . LYS A 1 108 ? -5.446 -1.803 7.372 1.00 82.12 108 LYS A C 1
ATOM 823 O O . LYS A 1 108 ? -6.550 -1.323 7.612 1.00 82.12 108 LYS A O 1
ATOM 828 N N . GLU A 1 109 ? -5.138 -3.080 7.564 1.00 88.62 109 GLU A N 1
ATOM 829 C CA . GLU A 1 109 ? -6.069 -4.054 8.118 1.00 88.62 109 GLU A CA 1
ATOM 830 C C . GLU A 1 109 ? -5.495 -4.667 9.391 1.00 88.62 109 GLU A C 1
ATOM 832 O O . GLU A 1 109 ? -4.349 -5.125 9.413 1.00 88.62 109 GLU A O 1
ATOM 837 N N . ALA A 1 110 ? -6.311 -4.697 10.439 1.00 92.19 110 ALA A N 1
ATOM 838 C CA . ALA A 1 110 ? -6.008 -5.372 11.693 1.00 92.19 110 ALA A CA 1
ATOM 839 C C . ALA A 1 110 ? -7.275 -6.032 12.239 1.00 92.19 110 ALA A C 1
ATOM 841 O O . ALA A 1 110 ? -8.387 -5.619 11.924 1.00 92.19 110 ALA A O 1
ATOM 842 N N . LYS A 1 111 ? -7.121 -7.082 13.040 1.00 94.06 111 LYS A N 1
ATOM 843 C CA . LYS A 1 111 ? -8.235 -7.760 13.707 1.00 94.06 111 LYS A CA 1
ATOM 844 C C . LYS A 1 111 ? -7.752 -8.361 15.012 1.00 94.06 111 LYS A C 1
ATOM 846 O O . LYS A 1 111 ? -6.625 -8.851 15.068 1.00 94.06 111 LYS A O 1
ATOM 851 N N . GLY A 1 112 ? -8.624 -8.394 16.004 1.00 95.44 112 GLY A N 1
ATOM 852 C CA . GLY A 1 112 ? -8.278 -8.897 17.323 1.00 95.44 112 GLY A CA 1
ATOM 853 C C . GLY A 1 112 ? -9.473 -8.916 18.260 1.00 95.44 112 GLY A C 1
ATOM 854 O O . GLY A 1 112 ? -10.617 -8.703 17.848 1.00 95.44 112 GLY A O 1
ATOM 855 N N . THR A 1 113 ? -9.184 -9.180 19.525 1.00 96.31 113 THR A N 1
ATOM 856 C CA . THR A 1 113 ? -10.138 -9.054 20.624 1.00 96.31 113 THR A CA 1
ATOM 857 C C . THR A 1 113 ? -9.570 -8.010 21.560 1.00 96.31 113 THR A C 1
ATOM 859 O O . THR A 1 113 ? -8.414 -8.125 21.945 1.00 96.31 113 THR A O 1
ATOM 862 N N . ALA A 1 114 ? -10.362 -6.999 21.907 1.00 96.38 114 ALA A N 1
ATOM 863 C CA . ALA A 1 114 ? -9.908 -5.973 22.833 1.00 96.38 114 ALA A CA 1
ATOM 864 C C . ALA A 1 114 ? -9.531 -6.601 24.185 1.00 96.38 114 ALA A C 1
ATOM 866 O O . ALA A 1 114 ? -10.191 -7.530 24.649 1.00 96.38 114 ALA A O 1
ATOM 867 N N . ASP A 1 115 ? -8.505 -6.066 24.841 1.00 96.56 115 ASP A N 1
ATOM 868 C CA . ASP A 1 115 ? -8.172 -6.405 26.227 1.00 96.56 115 ASP A CA 1
ATOM 869 C C . ASP A 1 115 ? -8.994 -5.558 27.206 1.00 96.56 115 ASP A C 1
ATOM 871 O O . ASP A 1 115 ? -9.332 -5.992 28.310 1.00 96.56 115 ASP A O 1
ATOM 875 N N . SER A 1 116 ? -9.308 -4.321 26.809 1.00 95.38 116 SER A N 1
ATOM 876 C CA . SER A 1 116 ? -10.181 -3.391 27.527 1.00 95.38 116 SER A CA 1
ATOM 877 C C . SER A 1 116 ? -10.547 -2.198 26.635 1.00 95.38 116 SER A C 1
ATOM 879 O O . SER A 1 116 ? -10.091 -2.091 25.497 1.00 95.38 116 SER A O 1
ATOM 881 N N . GLY A 1 117 ? -11.361 -1.276 27.141 1.00 94.81 117 GLY A N 1
ATOM 882 C CA . GLY A 1 117 ? -11.678 -0.051 26.424 1.00 94.81 117 GLY A CA 1
ATOM 883 C C . GLY A 1 117 ? -12.636 0.859 27.179 1.00 94.81 117 GLY A C 1
ATOM 884 O O . GLY A 1 117 ? -12.938 0.666 28.359 1.00 94.81 117 GLY A O 1
ATOM 885 N N . SER A 1 118 ? -13.088 1.887 26.474 1.00 96.19 118 SER A N 1
ATOM 886 C CA . SER A 1 118 ? -14.136 2.811 26.898 1.00 96.19 118 SER A CA 1
ATOM 887 C C . SER A 1 118 ? -15.115 3.034 25.745 1.00 96.19 118 SER A C 1
ATOM 889 O O . SER A 1 118 ? -15.063 2.339 24.732 1.00 96.19 118 SER A O 1
ATOM 891 N N . GLU A 1 119 ? -16.031 3.992 25.879 1.00 96.25 119 GLU A N 1
ATOM 892 C CA . GLU A 1 119 ? -16.915 4.392 24.774 1.00 96.25 119 GLU A CA 1
ATOM 893 C C . GLU A 1 119 ? -16.133 5.020 23.608 1.00 96.25 119 GLU A C 1
ATOM 895 O O . GLU A 1 119 ? -16.624 5.040 22.486 1.00 96.25 119 GLU A O 1
ATOM 900 N N . THR A 1 120 ? -14.917 5.518 23.850 1.00 96.94 120 THR A N 1
ATOM 901 C CA . THR A 1 120 ? -14.092 6.224 22.854 1.00 96.94 120 THR A CA 1
ATOM 902 C C . THR A 1 120 ? -12.734 5.578 22.616 1.00 96.94 120 THR A C 1
ATOM 904 O O . THR A 1 120 ? -11.942 6.111 21.843 1.00 96.94 120 THR A O 1
ATOM 907 N N . THR A 1 121 ? -12.415 4.484 23.309 1.00 96.56 121 THR A N 1
ATOM 908 C CA . THR A 1 121 ? -11.098 3.845 23.219 1.00 96.56 121 THR A CA 1
ATOM 909 C C . THR A 1 121 ? -11.193 2.330 23.172 1.00 96.56 121 THR A C 1
ATOM 911 O O . THR A 1 121 ? -12.070 1.726 23.788 1.00 96.56 121 THR A O 1
ATOM 914 N N . LEU A 1 122 ? -10.238 1.717 22.483 1.00 96.31 122 LEU A N 1
ATOM 915 C CA . LEU A 1 122 ? -9.990 0.281 22.470 1.00 96.31 122 LEU A CA 1
ATOM 916 C C . LEU A 1 122 ? -8.518 0.070 22.791 1.00 96.31 122 LEU A C 1
ATOM 918 O O . LEU A 1 122 ? -7.658 0.709 22.188 1.00 96.31 122 LEU A O 1
ATOM 922 N N . VAL A 1 123 ? -8.247 -0.806 23.750 1.00 96.44 123 VAL A N 1
ATOM 923 C CA . VAL A 1 123 ? -6.899 -1.181 24.168 1.00 96.44 123 VAL A CA 1
ATOM 924 C C . VAL A 1 123 ? -6.701 -2.651 23.837 1.00 96.44 123 VAL A C 1
ATOM 926 O O . VAL A 1 123 ? -7.485 -3.493 24.278 1.00 96.44 123 VAL A O 1
ATOM 929 N N . ASP A 1 124 ? -5.659 -2.951 23.074 1.00 96.06 124 ASP A N 1
ATOM 930 C CA . ASP A 1 124 ? -5.242 -4.312 22.730 1.00 96.06 124 ASP A CA 1
ATOM 931 C C . ASP A 1 124 ? -3.718 -4.321 22.627 1.00 96.06 124 ASP A C 1
ATOM 933 O O . ASP A 1 124 ? -3.158 -3.654 21.757 1.00 96.06 124 ASP A O 1
ATOM 937 N N . ALA A 1 125 ? -3.054 -5.051 23.527 1.00 92.50 125 ALA A N 1
ATOM 938 C CA . ALA A 1 125 ? -1.601 -5.027 23.678 1.00 92.50 125 ALA A CA 1
ATOM 939 C C . ALA A 1 125 ? -0.819 -5.434 22.415 1.00 92.50 125 ALA A C 1
ATOM 941 O O . ALA A 1 125 ? 0.351 -5.063 22.297 1.00 92.50 125 ALA A O 1
ATOM 942 N N . ASP A 1 126 ? -1.451 -6.157 21.487 1.00 89.81 126 ASP A N 1
ATOM 943 C CA . ASP A 1 126 ? -0.828 -6.662 20.263 1.00 89.81 126 ASP A CA 1
ATOM 944 C C . ASP A 1 126 ? -1.213 -5.847 19.005 1.00 89.81 126 ASP A C 1
ATOM 946 O O . ASP A 1 126 ? -0.750 -6.160 17.903 1.00 89.81 126 ASP A O 1
ATOM 950 N N . LEU A 1 127 ? -2.042 -4.799 19.137 1.00 89.44 127 LEU A N 1
ATOM 951 C CA . LEU A 1 127 ? -2.608 -4.063 17.999 1.00 89.44 127 LEU A CA 1
ATOM 952 C C . LEU A 1 127 ? -1.694 -2.969 17.427 1.00 89.44 127 LEU A C 1
ATOM 954 O O . LEU A 1 127 ? -1.453 -2.942 16.218 1.00 89.44 127 LEU A O 1
ATOM 958 N N . VAL A 1 128 ? -1.234 -2.023 18.254 1.00 84.25 128 VAL A N 1
ATOM 959 C CA . VAL A 1 128 ? -0.594 -0.783 17.773 1.00 84.25 128 VAL A CA 1
ATOM 960 C C . VAL A 1 128 ? 0.916 -0.854 17.962 1.00 84.25 128 VAL A C 1
ATOM 962 O O . VAL A 1 128 ? 1.426 -0.712 19.063 1.00 84.25 128 VAL A O 1
ATOM 965 N N . THR A 1 129 ? 1.659 -1.034 16.870 1.00 84.56 129 THR A N 1
ATOM 966 C CA . THR A 1 129 ? 3.135 -1.110 16.936 1.00 84.56 129 THR A CA 1
ATOM 967 C C . THR A 1 129 ? 3.836 0.181 16.524 1.00 84.56 129 THR A C 1
ATOM 969 O O . THR A 1 129 ? 5.021 0.364 16.813 1.00 84.56 129 THR A O 1
ATOM 972 N N . ILE A 1 130 ? 3.118 1.073 15.841 1.00 88.06 130 ILE A N 1
ATOM 973 C CA . ILE A 1 130 ? 3.611 2.350 15.330 1.00 88.06 130 ILE A CA 1
ATOM 974 C C . ILE A 1 130 ? 2.567 3.421 15.650 1.00 88.06 130 ILE A C 1
ATOM 976 O O . ILE A 1 130 ? 1.370 3.197 15.477 1.00 88.06 130 ILE A O 1
ATOM 980 N N . ASP A 1 131 ? 3.040 4.568 16.126 1.00 86.88 131 ASP A N 1
ATOM 981 C CA . ASP A 1 131 ? 2.205 5.731 16.420 1.00 86.88 131 ASP A CA 1
ATOM 982 C C . ASP A 1 131 ? 1.524 6.253 15.143 1.00 86.88 131 ASP A C 1
ATOM 984 O O . ASP A 1 131 ? 2.114 6.202 14.058 1.00 86.88 131 ASP A O 1
ATOM 988 N N . ASP A 1 132 ? 0.278 6.708 15.257 1.00 87.50 132 ASP A N 1
ATOM 989 C CA . ASP A 1 132 ? -0.587 7.161 14.156 1.00 87.50 132 ASP A CA 1
ATOM 990 C C . ASP A 1 132 ? -0.867 6.125 13.041 1.00 87.50 132 ASP A C 1
ATOM 992 O O . ASP A 1 132 ? -1.392 6.475 11.977 1.00 87.50 132 ASP A O 1
ATOM 996 N N . GLU A 1 133 ? -0.534 4.841 13.233 1.00 86.62 133 GLU A N 1
ATOM 997 C CA . GLU A 1 133 ? -0.650 3.825 12.178 1.00 86.62 133 GLU A CA 1
ATOM 998 C C . GLU A 1 133 ? -2.076 3.656 11.627 1.00 86.62 133 GLU A C 1
ATOM 1000 O O . GLU A 1 133 ? -2.238 3.397 10.426 1.00 86.62 133 GLU A O 1
ATOM 1005 N N . PHE A 1 134 ? -3.092 3.796 12.481 1.00 89.75 134 PHE A N 1
ATOM 1006 C CA . PHE A 1 134 ? -4.494 3.553 12.132 1.00 89.75 134 PHE A CA 1
ATOM 1007 C C . PHE A 1 134 ? -5.336 4.832 12.044 1.00 89.75 134 PHE A C 1
ATOM 1009 O O . PHE A 1 134 ? -6.559 4.754 11.906 1.00 89.75 134 PHE A O 1
ATOM 1016 N N . ASN A 1 135 ? -4.713 6.012 12.084 1.00 88.81 135 ASN A N 1
ATOM 1017 C CA . ASN A 1 135 ? -5.437 7.280 12.015 1.00 88.81 135 ASN A CA 1
ATOM 1018 C C . ASN A 1 135 ? -6.192 7.411 10.685 1.00 88.81 135 ASN A C 1
ATOM 1020 O O . ASN A 1 135 ? -5.655 7.181 9.600 1.00 88.81 135 ASN A O 1
ATOM 1024 N N . GLY A 1 136 ? -7.477 7.764 10.769 1.00 85.25 136 GLY A N 1
ATOM 1025 C CA . GLY A 1 136 ? -8.366 7.859 9.613 1.00 85.25 136 GLY A CA 1
ATOM 1026 C C . GLY A 1 136 ? -8.897 6.517 9.096 1.00 85.25 136 GLY A C 1
ATOM 1027 O O . GLY A 1 136 ? -9.667 6.514 8.136 1.00 85.25 136 GLY A O 1
ATOM 1028 N N . CYS A 1 137 ? -8.522 5.388 9.705 1.00 89.12 137 CYS A N 1
ATOM 1029 C CA . CYS A 1 137 ? -9.163 4.099 9.452 1.00 89.12 137 CYS A CA 1
ATOM 1030 C C . CYS A 1 137 ? -10.491 3.971 10.213 1.00 89.12 137 CYS A C 1
ATOM 1032 O O . CYS A 1 137 ? -10.806 4.766 11.100 1.00 89.12 137 CYS A O 1
ATOM 1034 N N . TRP A 1 138 ? -11.277 2.949 9.879 1.00 91.56 138 TRP A N 1
ATOM 1035 C CA . TRP A 1 138 ? -12.506 2.622 10.597 1.00 91.56 138 TRP A CA 1
ATOM 1036 C C . TRP A 1 138 ? -12.324 1.362 11.429 1.00 91.56 138 TRP A C 1
ATOM 1038 O O . TRP A 1 138 ? -11.795 0.370 10.930 1.00 91.56 138 TRP A O 1
ATOM 1048 N N . VAL A 1 139 ? -12.815 1.390 12.667 1.00 93.81 139 VAL A N 1
ATOM 1049 C CA . VAL A 1 139 ? -12.975 0.203 13.508 1.00 93.81 139 VAL A CA 1
ATOM 1050 C C . VAL A 1 139 ? -14.415 -0.292 13.420 1.00 93.81 139 VAL A C 1
ATOM 1052 O O . VAL A 1 139 ? -15.360 0.484 13.554 1.00 93.81 139 VAL A O 1
ATOM 1055 N N . HIS A 1 140 ? -14.577 -1.589 13.192 1.00 93.69 140 HIS A N 1
ATOM 1056 C CA . HIS A 1 140 ? -15.848 -2.297 13.205 1.00 93.69 140 HIS A CA 1
ATOM 1057 C C . HIS A 1 140 ? -15.818 -3.367 14.287 1.00 93.69 140 HIS A C 1
ATOM 1059 O O . HIS A 1 140 ? -14.913 -4.203 14.314 1.00 93.69 140 HIS A O 1
ATOM 1065 N N . ILE A 1 141 ? -16.823 -3.377 15.157 1.00 95.44 141 ILE A N 1
ATOM 1066 C CA . ILE A 1 141 ? -16.959 -4.428 16.163 1.00 95.44 141 ILE A CA 1
ATOM 1067 C C . ILE A 1 141 ? -17.776 -5.577 15.573 1.00 95.44 141 ILE A C 1
ATOM 1069 O O . ILE A 1 141 ? -18.962 -5.442 15.294 1.00 95.44 141 ILE A O 1
ATOM 1073 N N . ILE A 1 142 ? -17.147 -6.733 15.384 1.00 95.50 142 ILE A N 1
ATOM 1074 C CA . ILE A 1 142 ? -17.755 -7.911 14.754 1.00 95.50 142 ILE A CA 1
ATOM 1075 C C . ILE A 1 142 ? -18.587 -8.714 15.763 1.00 95.50 142 ILE A C 1
ATOM 1077 O O . ILE A 1 142 ? -19.599 -9.315 15.399 1.00 95.50 142 ILE A O 1
ATOM 1081 N N . ALA A 1 143 ? -18.157 -8.757 17.025 1.00 94.88 143 ALA A N 1
ATOM 1082 C CA . ALA A 1 143 ? -18.824 -9.504 18.088 1.00 94.88 143 ALA A CA 1
ATOM 1083 C C . ALA A 1 143 ? -18.551 -8.881 19.466 1.00 94.88 143 ALA A C 1
ATOM 1085 O O . ALA A 1 143 ? -17.610 -8.109 19.615 1.00 94.88 143 ALA A O 1
ATOM 1086 N N . GLY A 1 144 ? -19.354 -9.246 20.470 1.00 94.50 144 GLY A N 1
ATOM 1087 C CA . GLY A 1 144 ? -19.246 -8.719 21.835 1.00 94.50 144 GLY A CA 1
ATOM 1088 C C . GLY A 1 144 ? -20.035 -7.425 22.039 1.00 94.50 144 GLY A C 1
ATOM 1089 O O . GLY A 1 144 ? -21.031 -7.172 21.354 1.00 94.50 144 GLY A O 1
ATOM 1090 N N . THR A 1 145 ? -19.611 -6.612 23.002 1.00 94.19 145 THR A N 1
ATOM 1091 C CA . THR A 1 145 ? -20.243 -5.317 23.280 1.00 94.19 145 THR A CA 1
ATOM 1092 C C . THR A 1 145 ? -20.040 -4.360 22.105 1.00 94.19 145 THR A C 1
ATOM 1094 O O . THR A 1 145 ? -18.923 -4.234 21.610 1.00 94.19 145 THR A O 1
ATOM 1097 N N . ASN A 1 146 ? -21.125 -3.705 21.664 1.00 93.06 146 ASN A N 1
ATOM 1098 C CA . ASN A 1 146 ? -21.234 -2.896 20.434 1.00 93.06 146 ASN A CA 1
ATOM 1099 C C . ASN A 1 146 ? -21.120 -3.667 19.103 1.00 93.06 146 ASN A C 1
ATOM 1101 O O . ASN A 1 146 ? -20.788 -3.070 18.083 1.00 93.06 146 ASN A O 1
ATOM 1105 N N . ALA A 1 147 ? -21.403 -4.975 19.065 1.00 94.25 147 ALA A N 1
ATOM 1106 C CA . ALA A 1 147 ? -21.392 -5.729 17.807 1.00 94.25 147 ALA A CA 1
ATOM 1107 C C . ALA A 1 147 ? -22.268 -5.082 16.710 1.00 94.25 147 ALA A C 1
ATOM 1109 O O . ALA A 1 147 ? -23.458 -4.842 16.910 1.00 94.25 147 ALA A O 1
ATOM 1110 N N . GLY A 1 148 ? -21.673 -4.859 15.536 1.00 91.69 148 GLY A N 1
ATOM 1111 C CA . GLY A 1 148 ? -22.268 -4.202 14.371 1.00 91.69 148 GLY A CA 1
ATOM 1112 C C . GLY A 1 148 ? -21.951 -2.708 14.245 1.00 91.69 148 GLY A C 1
ATOM 1113 O O . GLY A 1 148 ? -22.243 -2.124 13.201 1.00 91.69 148 GLY A O 1
ATOM 1114 N N . GLU A 1 149 ? -21.348 -2.093 15.264 1.00 93.44 149 GLU A N 1
ATOM 1115 C CA . GLU A 1 149 ? -21.031 -0.664 15.262 1.00 93.44 149 GLU A CA 1
ATOM 1116 C C . GLU A 1 149 ? -19.722 -0.356 14.527 1.00 93.44 149 GLU A C 1
ATOM 1118 O O . GLU A 1 149 ? -18.741 -1.103 14.606 1.00 93.44 149 GLU A O 1
ATOM 1123 N N . TRP A 1 150 ? -19.713 0.785 13.834 1.00 92.31 150 TRP A N 1
ATOM 1124 C CA . TRP A 1 150 ? -18.563 1.329 13.112 1.00 92.31 150 TRP A CA 1
ATOM 1125 C C . TRP A 1 150 ? -18.182 2.690 13.690 1.00 92.31 150 TRP A C 1
ATOM 1127 O O . TRP A 1 150 ? -19.048 3.547 13.865 1.00 92.31 150 TRP A O 1
ATOM 1137 N N . ALA A 1 151 ? -16.890 2.929 13.912 1.00 93.12 151 ALA A N 1
ATOM 1138 C CA . ALA A 1 151 ? -16.387 4.233 14.339 1.00 93.12 151 ALA A CA 1
ATOM 1139 C C . ALA A 1 151 ? -15.109 4.633 13.591 1.00 93.12 151 ALA A C 1
ATOM 1141 O O . ALA A 1 151 ? -14.274 3.793 13.255 1.00 93.12 151 ALA A O 1
ATOM 1142 N N . LEU A 1 152 ? -14.959 5.935 13.338 1.00 92.12 152 LEU A N 1
ATOM 1143 C CA . LEU A 1 152 ? -13.752 6.514 12.752 1.00 92.12 152 LEU A CA 1
ATOM 1144 C C . LEU A 1 152 ? -12.664 6.632 13.822 1.00 92.12 152 LEU A C 1
ATOM 1146 O O . LEU A 1 152 ? -12.910 7.218 14.879 1.00 92.12 152 LEU A O 1
ATOM 1150 N N . ILE A 1 153 ? -11.471 6.132 13.513 1.00 93.31 153 ILE A N 1
ATOM 1151 C CA . ILE A 1 153 ? -10.281 6.246 14.353 1.00 93.31 153 ILE A CA 1
ATOM 1152 C C . ILE A 1 153 ? -9.662 7.629 14.159 1.00 93.31 153 ILE A C 1
ATOM 1154 O O . ILE A 1 153 ? -9.313 8.021 13.042 1.00 93.31 153 ILE A O 1
ATOM 1158 N N . THR A 1 154 ? -9.523 8.366 15.255 1.00 92.81 154 THR A N 1
ATOM 1159 C CA . THR A 1 1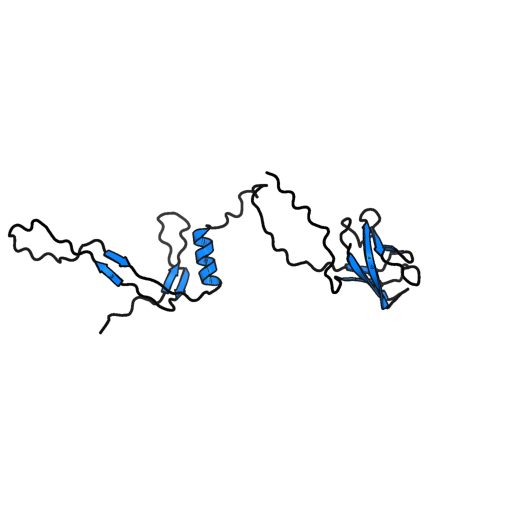54 ? -8.914 9.701 15.274 1.00 92.81 154 THR A CA 1
ATOM 1160 C C . THR A 1 154 ? -7.459 9.683 15.714 1.00 92.81 154 THR A C 1
ATOM 1162 O O . THR A 1 154 ? -6.738 10.608 15.359 1.00 92.81 154 THR A O 1
ATOM 1165 N N . ASP A 1 155 ? -7.064 8.683 16.502 1.00 93.06 155 ASP A N 1
ATOM 1166 C CA . ASP A 1 155 ? -5.721 8.577 17.073 1.00 93.06 155 ASP A CA 1
ATOM 1167 C C . ASP A 1 155 ? -5.367 7.109 17.385 1.00 93.06 155 ASP A C 1
ATOM 1169 O O . ASP A 1 155 ? -6.251 6.326 17.750 1.00 93.06 155 ASP A O 1
ATOM 1173 N N . SER A 1 156 ? -4.094 6.733 17.268 1.00 92.81 156 SER A N 1
ATOM 1174 C CA . SER A 1 156 ? -3.586 5.401 17.607 1.00 92.81 156 SER A CA 1
ATOM 1175 C C . SER A 1 156 ? -2.181 5.504 18.196 1.00 92.81 156 SER A C 1
ATOM 1177 O O . SER A 1 156 ? -1.230 5.753 17.463 1.00 92.81 156 SER A O 1
ATOM 1179 N N . GLU A 1 157 ? -2.054 5.250 19.496 1.00 94.12 157 GLU A N 1
ATOM 1180 C CA . GLU A 1 157 ? -0.823 5.455 20.264 1.00 94.12 157 GLU A CA 1
ATOM 1181 C C . GLU A 1 157 ? -0.119 4.120 20.540 1.00 94.12 157 GLU A C 1
ATOM 1183 O O . GLU A 1 157 ? -0.656 3.238 21.224 1.00 94.12 157 GLU A O 1
ATOM 1188 N N . ALA A 1 158 ? 1.119 3.987 20.059 1.00 92.12 158 ALA A N 1
ATOM 1189 C CA . ALA A 1 158 ? 1.910 2.762 20.197 1.00 92.12 158 ALA A CA 1
ATOM 1190 C C . ALA A 1 158 ? 2.395 2.503 21.629 1.00 92.12 158 ALA A C 1
ATOM 1192 O O . ALA A 1 158 ? 2.584 1.358 22.028 1.00 92.12 158 ALA A O 1
ATOM 1193 N N . THR A 1 159 ? 2.591 3.543 22.442 1.00 91.75 159 THR A N 1
ATOM 1194 C CA . THR A 1 159 ? 3.090 3.372 23.818 1.00 91.75 159 THR A CA 1
ATOM 1195 C C . THR A 1 159 ? 2.051 2.715 24.723 1.00 91.75 159 THR A C 1
ATOM 1197 O O . THR A 1 159 ? 2.388 1.968 25.642 1.00 91.75 159 THR A O 1
ATOM 1200 N N . THR A 1 160 ? 0.779 3.027 24.484 1.00 91.88 160 THR A N 1
ATOM 1201 C CA . THR A 1 160 ? -0.348 2.557 25.298 1.00 91.88 160 THR A CA 1
ATOM 1202 C C . THR A 1 160 ? -1.163 1.475 24.605 1.00 91.88 160 THR A C 1
ATOM 1204 O O . THR A 1 160 ? -2.122 0.982 25.195 1.00 91.88 160 THR A O 1
ATOM 1207 N N . ASN A 1 161 ? -0.799 1.110 23.372 1.00 93.50 161 ASN A N 1
ATOM 1208 C CA . ASN A 1 161 ? -1.547 0.194 22.519 1.00 93.50 161 ASN A CA 1
ATOM 1209 C C . ASN A 1 161 ? -3.042 0.537 22.442 1.00 93.50 161 ASN A C 1
ATOM 1211 O O . ASN A 1 161 ? -3.913 -0.330 22.547 1.00 93.50 161 ASN A O 1
ATOM 1215 N N . THR A 1 162 ? -3.335 1.835 22.344 1.00 95.06 162 THR A N 1
ATOM 1216 C CA . THR A 1 162 ? -4.697 2.362 22.425 1.00 95.06 162 THR A CA 1
ATOM 1217 C C . THR A 1 162 ? -5.087 3.013 21.112 1.00 95.06 162 THR A C 1
ATOM 1219 O O . THR A 1 162 ? -4.357 3.837 20.569 1.00 95.06 162 THR A O 1
ATOM 1222 N N . VAL A 1 163 ? -6.279 2.672 20.636 1.00 95.62 163 VAL A N 1
ATOM 1223 C CA . VAL A 1 163 ? -6.938 3.320 19.506 1.00 95.62 163 VAL A CA 1
ATOM 1224 C C . VAL A 1 163 ? -8.078 4.178 20.040 1.00 95.62 163 VAL A C 1
ATOM 1226 O O . VAL A 1 163 ? -8.936 3.680 20.770 1.00 95.62 163 VAL A O 1
ATOM 1229 N N . THR A 1 164 ? -8.102 5.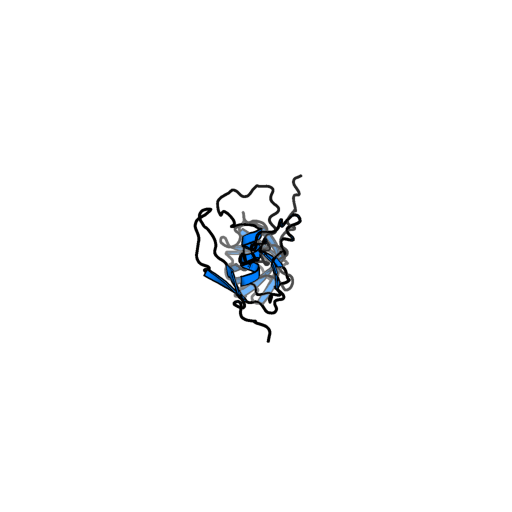453 19.661 1.00 96.50 164 THR A N 1
ATOM 1230 C CA . THR A 1 164 ? -9.162 6.407 20.002 1.00 96.50 164 THR A CA 1
ATOM 1231 C C . THR A 1 164 ? -10.061 6.635 18.794 1.00 96.50 164 THR A C 1
ATOM 1233 O O . THR A 1 164 ? -9.584 6.887 17.686 1.00 96.50 164 THR A O 1
ATOM 1236 N N . PHE A 1 165 ? -11.373 6.571 18.999 1.00 94.88 165 PHE A N 1
ATOM 1237 C CA . PHE A 1 165 ? -12.3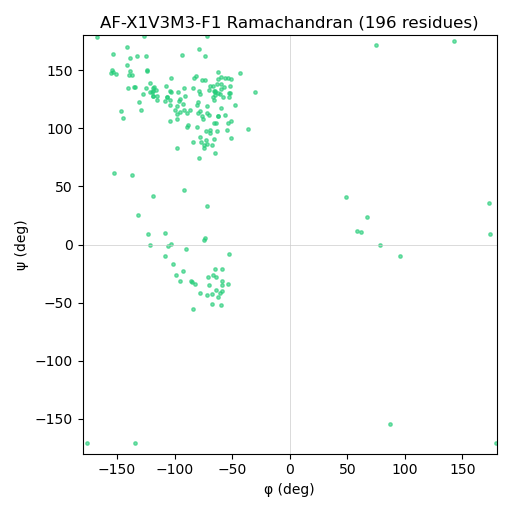74 6.704 17.942 1.00 94.88 165 PHE A CA 1
ATOM 1238 C C . PHE A 1 165 ? -13.599 7.500 18.405 1.00 94.88 165 PHE A C 1
ATOM 1240 O O . PHE A 1 165 ? -13.772 7.810 19.586 1.00 94.88 165 PHE A O 1
ATOM 1247 N N . ALA A 1 166 ? -14.460 7.854 17.448 1.00 93.69 166 ALA A N 1
ATOM 1248 C CA . ALA A 1 166 ? -15.733 8.514 17.729 1.00 93.69 166 ALA A CA 1
ATOM 1249 C C . ALA A 1 166 ? -16.608 7.680 18.684 1.00 93.69 166 ALA A C 1
ATOM 1251 O O . ALA A 1 166 ? -16.753 6.479 18.491 1.00 93.69 166 ALA A O 1
ATOM 1252 N N . ALA A 1 167 ? -17.212 8.327 19.684 1.00 94.12 167 ALA A N 1
ATOM 1253 C CA . ALA A 1 167 ? -17.911 7.641 20.771 1.00 94.12 167 ALA A CA 1
ATOM 1254 C C . ALA A 1 167 ? -18.957 6.612 20.292 1.00 94.12 167 ALA A C 1
ATOM 1256 O O . ALA A 1 167 ? -19.826 6.929 19.476 1.00 94.12 167 ALA A O 1
ATOM 1257 N N . MET A 1 168 ? -18.885 5.405 20.854 1.00 92.75 168 MET A N 1
ATOM 1258 C CA . MET A 1 168 ? -19.852 4.322 20.687 1.00 92.75 168 MET A CA 1
ATOM 1259 C C . MET A 1 168 ? -20.918 4.337 21.798 1.00 92.75 168 MET A C 1
ATOM 1261 O O . MET A 1 168 ? -20.709 4.952 22.843 1.00 92.75 168 MET A O 1
ATOM 1265 N N . PRO A 1 169 ? -22.063 3.650 21.612 1.00 94.25 169 PRO A N 1
ATOM 1266 C CA . PRO A 1 169 ? -23.159 3.660 22.587 1.00 94.25 169 PRO A CA 1
ATOM 1267 C C . PRO A 1 169 ? -22.825 3.042 23.951 1.00 94.25 169 PRO A C 1
ATOM 1269 O O . PRO A 1 169 ? -23.456 3.393 24.946 1.00 94.25 169 PRO A O 1
ATOM 1272 N N . LEU A 1 170 ? -21.893 2.087 23.993 1.00 94.94 170 LEU A N 1
ATOM 1273 C CA . LEU A 1 170 ? -21.432 1.419 25.212 1.00 94.94 170 LEU A CA 1
ATOM 1274 C C . LEU A 1 170 ? -19.902 1.383 25.249 1.00 94.94 170 LEU A C 1
ATOM 1276 O O . LEU A 1 170 ? -19.241 1.529 24.221 1.00 94.94 170 LEU A O 1
ATOM 1280 N N . ALA A 1 171 ? -19.329 1.151 26.428 1.00 95.38 171 ALA A N 1
ATOM 1281 C CA . ALA A 1 171 ? -17.891 0.955 26.556 1.00 95.38 171 ALA A CA 1
ATOM 1282 C C . ALA A 1 171 ? -17.448 -0.373 25.923 1.00 95.38 171 ALA A C 1
ATOM 1284 O O . ALA A 1 171 ? -18.082 -1.405 26.147 1.00 95.38 171 ALA A O 1
ATOM 1285 N N . ILE A 1 172 ? -16.346 -0.347 25.170 1.00 96.12 172 ILE A N 1
ATOM 1286 C CA . ILE A 1 172 ? -15.666 -1.558 24.696 1.00 96.12 172 ILE A CA 1
ATOM 1287 C C . ILE A 1 172 ? -15.148 -2.361 25.893 1.00 96.12 172 ILE A C 1
ATOM 1289 O O . ILE A 1 172 ? -14.605 -1.800 26.847 1.00 96.12 172 ILE A O 1
ATOM 1293 N N . ASP A 1 173 ? -15.305 -3.681 25.835 1.00 94.88 173 ASP A N 1
ATOM 1294 C CA . ASP A 1 173 ? -14.850 -4.604 26.870 1.00 94.88 173 ASP A CA 1
ATOM 1295 C C . ASP A 1 173 ? -13.959 -5.708 26.291 1.00 94.88 173 ASP A C 1
ATOM 1297 O O . ASP A 1 173 ? -13.711 -5.773 25.088 1.00 94.88 173 ASP A O 1
ATOM 1301 N N . ASN A 1 174 ? -13.483 -6.600 27.160 1.00 94.62 174 ASN A N 1
ATOM 1302 C CA . ASN A 1 174 ? -12.571 -7.675 26.779 1.00 94.62 174 ASN A CA 1
ATOM 1303 C C . ASN A 1 174 ? -13.215 -8.827 25.979 1.00 94.62 174 ASN A C 1
ATOM 1305 O O . ASN A 1 174 ? -12.592 -9.863 25.745 1.00 94.62 174 ASN A O 1
ATOM 1309 N N . THR A 1 175 ? -14.488 -8.688 25.609 1.00 95.88 175 THR A N 1
ATOM 1310 C CA . THR A 1 175 ? -15.218 -9.624 24.749 1.00 95.88 175 THR A CA 1
ATOM 1311 C C . THR A 1 175 ? -15.487 -9.042 23.363 1.00 95.88 175 THR A C 1
ATOM 1313 O O . THR A 1 175 ? -15.919 -9.776 22.471 1.00 95.88 175 THR A O 1
ATOM 1316 N N . SER A 1 176 ? -15.224 -7.746 23.164 1.00 96.38 176 SER A N 1
ATOM 1317 C CA . SER A 1 176 ? -15.377 -7.059 21.886 1.00 96.38 176 SER A CA 1
ATOM 1318 C C . SER A 1 176 ? -14.318 -7.533 20.887 1.00 96.38 176 SER A C 1
ATOM 1320 O O . SER A 1 176 ? -13.128 -7.247 21.013 1.00 96.38 176 SER A O 1
ATOM 1322 N N . VAL A 1 177 ? -14.767 -8.250 19.860 1.00 96.81 177 VAL A N 1
ATOM 1323 C CA . VAL A 1 177 ? -13.946 -8.662 18.717 1.00 96.81 177 VAL A CA 1
ATOM 1324 C C . VAL A 1 177 ? -14.062 -7.595 17.646 1.00 96.81 177 VAL A C 1
ATOM 1326 O O . VAL A 1 177 ? -15.174 -7.250 17.244 1.00 96.81 177 VAL A O 1
ATOM 1329 N N . TYR A 1 178 ? -12.933 -7.098 17.160 1.00 95.56 178 TYR A N 1
ATOM 1330 C CA . TYR A 1 178 ? -12.887 -5.964 16.249 1.00 95.56 178 TYR A CA 1
ATOM 1331 C C . TYR A 1 178 ? -12.125 -6.280 14.964 1.00 95.56 178 TYR A C 1
ATOM 1333 O O . TYR A 1 178 ? -11.323 -7.214 14.871 1.00 95.56 178 TYR A O 1
ATOM 1341 N N . GLU A 1 179 ? -12.372 -5.444 13.969 1.00 94.56 179 GLU A N 1
ATOM 1342 C CA . GLU A 1 179 ? -11.621 -5.382 12.732 1.00 94.56 179 GLU A CA 1
ATOM 1343 C C . GLU A 1 179 ? -11.451 -3.923 12.308 1.00 94.56 179 GLU A C 1
ATOM 1345 O O . GLU A 1 179 ? -12.398 -3.140 12.335 1.00 94.56 179 GLU A O 1
ATOM 1350 N N . ILE A 1 180 ? -10.234 -3.564 11.917 1.00 93.31 180 ILE A N 1
ATOM 1351 C CA . ILE A 1 180 ? -9.880 -2.263 11.364 1.00 93.31 180 ILE A CA 1
ATOM 1352 C C . ILE A 1 180 ? -9.727 -2.422 9.859 1.00 93.31 180 ILE A C 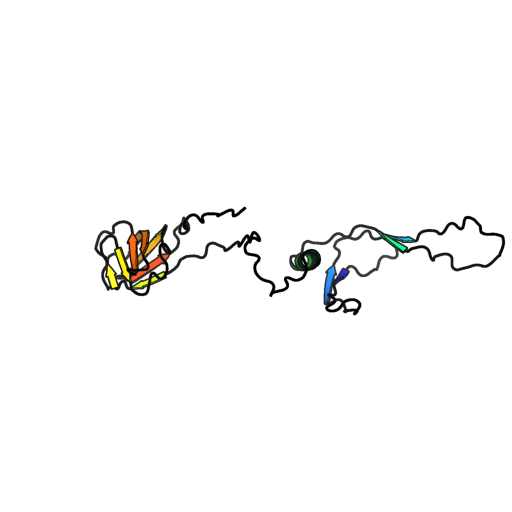1
ATOM 1354 O O . ILE A 1 180 ? -9.043 -3.338 9.400 1.00 93.31 180 ILE A O 1
ATOM 1358 N N . ARG A 1 181 ? -10.364 -1.533 9.096 1.00 88.19 181 ARG A N 1
ATOM 1359 C CA . ARG A 1 181 ? -10.250 -1.478 7.635 1.00 88.19 181 ARG A CA 1
ATOM 1360 C C . ARG A 1 181 ? -10.145 -0.041 7.142 1.00 88.19 181 ARG A C 1
ATOM 1362 O O . ARG A 1 181 ? -10.581 0.907 7.802 1.00 88.19 181 ARG A O 1
ATOM 1369 N N . ASN A 1 182 ? -9.646 0.090 5.918 1.00 80.31 182 ASN A N 1
ATOM 1370 C CA . ASN A 1 182 ? -9.784 1.306 5.130 1.00 80.31 182 ASN A CA 1
ATOM 1371 C C . ASN A 1 182 ? -11.276 1.620 4.906 1.00 80.31 182 ASN A C 1
ATOM 1373 O O . ASN A 1 182 ? -12.060 0.737 4.552 1.00 80.31 182 ASN A O 1
ATOM 1377 N N . GLY A 1 183 ? -11.666 2.880 5.113 1.00 63.28 183 GLY A N 1
ATOM 1378 C CA . GLY A 1 183 ? -12.998 3.362 4.755 1.00 63.28 183 GLY A CA 1
ATOM 1379 C C . GLY A 1 183 ? -13.186 3.505 3.235 1.00 63.28 183 GLY A C 1
ATOM 1380 O O . GLY A 1 183 ? -12.254 3.265 2.464 1.00 63.28 183 GLY A O 1
ATOM 1381 N N . PRO A 1 184 ? -14.381 3.930 2.777 1.00 54.72 184 PRO A N 1
ATOM 1382 C CA . PRO A 1 184 ? -14.610 4.299 1.374 1.00 54.72 184 PRO A CA 1
ATOM 1383 C C . PRO A 1 184 ? -13.684 5.439 0.915 1.00 54.72 184 PRO A C 1
ATOM 1385 O O . PRO A 1 184 ? -13.253 5.468 -0.236 1.00 54.72 184 PRO A O 1
ATOM 1388 N N . GLU A 1 185 ? -13.320 6.334 1.832 1.00 49.84 185 GLU A N 1
ATOM 1389 C CA . GLU A 1 185 ? -12.067 7.077 1.779 1.00 49.84 185 GLU A CA 1
ATOM 1390 C C . GLU A 1 185 ? -10.984 6.223 2.454 1.00 49.84 185 GLU A C 1
ATOM 1392 O O . GLU A 1 185 ? -11.088 5.909 3.640 1.00 49.84 185 GLU A O 1
ATOM 1397 N N . HIS A 1 186 ? -9.970 5.804 1.687 1.00 53.72 186 HIS A N 1
ATOM 1398 C CA . HIS A 1 186 ? -8.780 5.114 2.202 1.00 53.72 186 HIS A CA 1
ATOM 1399 C C . HIS A 1 186 ? -8.273 5.783 3.487 1.00 53.72 186 HIS A C 1
ATOM 1401 O O . HIS A 1 186 ? -8.355 7.010 3.582 1.00 53.72 186 HIS A O 1
ATOM 1407 N N . CYS A 1 187 ? -7.700 5.011 4.427 1.00 58.03 187 CYS A N 1
ATOM 1408 C CA . CYS A 1 187 ? -7.084 5.593 5.623 1.00 58.03 187 CYS A CA 1
ATOM 1409 C C . CYS A 1 187 ? -6.187 6.753 5.200 1.00 58.03 187 CYS A C 1
ATOM 1411 O O . CYS A 1 187 ? -5.296 6.582 4.357 1.00 58.03 187 CYS A O 1
ATOM 1413 N N . ILE A 1 188 ? -6.497 7.945 5.708 1.00 56.88 188 ILE A N 1
ATOM 1414 C CA . ILE A 1 188 ? -5.793 9.162 5.334 1.00 56.88 188 ILE A CA 1
ATOM 1415 C C . ILE A 1 188 ? -4.400 9.016 5.926 1.00 56.88 188 ILE A C 1
ATOM 1417 O O . ILE A 1 188 ? -4.193 9.275 7.107 1.00 56.88 188 ILE A O 1
ATOM 1421 N N . LEU A 1 189 ? -3.450 8.550 5.111 1.00 54.25 189 LEU A N 1
ATOM 1422 C CA . LEU A 1 189 ? -2.051 8.531 5.506 1.00 54.25 189 LEU A CA 1
ATOM 1423 C C . LEU A 1 189 ? -1.695 9.942 5.993 1.00 54.25 189 LEU A C 1
ATOM 1425 O O . LEU A 1 189 ? -2.093 10.913 5.331 1.00 54.25 189 LEU A O 1
ATOM 1429 N N . PRO A 1 190 ? -0.960 10.079 7.112 1.00 53.75 190 PRO A N 1
ATOM 1430 C CA . PRO A 1 190 ? -0.493 11.384 7.549 1.00 53.75 190 PRO A CA 1
ATOM 1431 C C . PRO A 1 190 ? 0.205 12.074 6.368 1.00 53.75 190 PRO A C 1
ATOM 1433 O O . PRO A 1 190 ? 0.854 11.392 5.560 1.00 53.75 190 PRO A O 1
ATOM 1436 N N . PRO A 1 191 ? 0.050 13.402 6.206 1.00 49.19 191 PRO A N 1
ATOM 1437 C CA . PRO A 1 191 ? 0.664 14.114 5.100 1.00 49.19 191 PRO A CA 1
ATOM 1438 C C . PRO A 1 191 ? 2.165 13.847 5.154 1.00 49.19 191 PRO A C 1
ATOM 1440 O O . PRO A 1 191 ? 2.848 14.272 6.083 1.00 49.19 191 PRO A O 1
ATOM 1443 N N . TYR A 1 192 ? 2.685 13.107 4.176 1.00 50.00 192 TYR A N 1
ATOM 1444 C CA . TYR A 1 192 ? 4.119 12.909 4.065 1.00 50.00 192 TYR A CA 1
ATOM 1445 C C . TYR A 1 192 ? 4.734 14.292 3.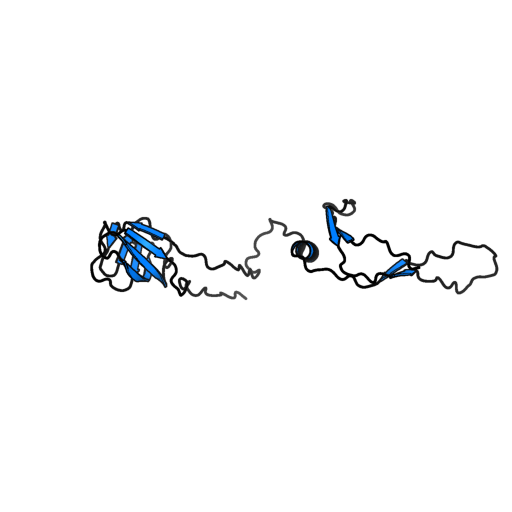836 1.00 50.00 192 TYR A C 1
ATOM 1447 O O . TYR A 1 192 ? 4.525 14.931 2.802 1.00 50.00 192 TYR A O 1
ATOM 1455 N N . THR A 1 193 ? 5.452 14.804 4.831 1.00 43.91 193 THR A N 1
ATOM 1456 C CA . THR A 1 193 ? 6.180 16.060 4.691 1.00 43.91 193 THR A CA 1
ATOM 1457 C C . THR A 1 193 ? 7.280 15.820 3.667 1.00 43.91 193 THR A C 1
ATOM 1459 O O . THR A 1 193 ? 8.263 15.130 3.932 1.00 43.91 193 THR A O 1
ATOM 1462 N N . LEU A 1 194 ? 7.084 16.326 2.450 1.00 42.22 194 LEU A N 1
ATOM 1463 C CA . LEU A 1 194 ? 8.080 16.244 1.393 1.00 42.22 194 LEU A CA 1
ATOM 1464 C C . LEU A 1 194 ? 9.230 17.200 1.746 1.00 42.22 194 LEU A C 1
ATOM 1466 O O . LEU A 1 194 ? 9.231 18.364 1.347 1.00 42.22 194 LEU A O 1
ATOM 1470 N N . GLU A 1 195 ? 10.200 16.730 2.528 1.00 41.00 195 GLU A N 1
ATOM 1471 C CA . GLU A 1 195 ? 11.396 17.512 2.830 1.00 41.00 195 GLU A CA 1
ATOM 1472 C C . GLU A 1 195 ? 12.299 17.584 1.593 1.00 41.00 195 GLU A C 1
ATOM 1474 O O . GLU A 1 195 ? 13.073 16.676 1.282 1.00 41.00 195 GLU A O 1
ATOM 1479 N N . ILE A 1 196 ? 12.193 18.690 0.854 1.00 43.88 196 ILE A N 1
ATOM 1480 C CA . ILE A 1 196 ? 13.104 19.006 -0.247 1.00 43.88 196 ILE A CA 1
ATOM 1481 C C . ILE A 1 196 ? 14.409 19.531 0.358 1.00 43.88 196 ILE A C 1
ATOM 1483 O O . ILE A 1 196 ? 14.565 20.728 0.601 1.00 43.88 196 ILE A O 1
ATOM 1487 N N . HIS A 1 197 ? 15.366 18.635 0.581 1.00 38.50 197 HIS A N 1
ATOM 1488 C CA . HIS A 1 197 ? 16.738 19.016 0.916 1.00 38.50 197 HIS A CA 1
ATOM 1489 C C . HIS A 1 197 ? 17.450 19.509 -0.350 1.00 38.50 197 HIS A C 1
ATOM 1491 O O . HIS A 1 197 ? 17.765 18.711 -1.236 1.00 38.50 197 HIS A O 1
ATOM 1497 N N . ARG A 1 198 ? 17.683 20.826 -0.440 1.00 48.31 198 ARG A N 1
ATOM 1498 C CA . ARG A 1 198 ? 18.560 21.422 -1.465 1.00 48.31 198 ARG A CA 1
ATOM 1499 C C . ARG A 1 198 ? 20.002 20.918 -1.339 1.00 48.31 198 ARG A C 1
ATOM 1501 O O . ARG A 1 198 ? 20.436 20.507 -0.236 1.00 48.31 198 ARG A O 1
#